Protein AF-A0A7S1QW00-F1 (afdb_monomer_lite)

Organism: Alexandrium catenella (NCBI:txid2925)

Secondary structure (DSSP, 8-state):
-----EEEEEEES-EEEEEEEEETTEEEEE-GGG-EEEEE-TT-EEEE-TTHHHHEEEE--------HHHHHHHHHHHTS--S-EEEEEEE---S--TTSTTTTS---SGGGTT-------------TTHHHHTTS-EEEE--TTT----GGG-EEEEEETTEEEEHHHHHHHHHTTGGGS---------------------------PPPP-PPP----PPPPPP-

pLDDT: mean 75.61, std 18.88, range [34.75, 98.19]

Radius of gyration: 27.07 Å; chains: 1; bounding box: 47×59×86 Å

Sequence (227 aa):
EADCAIISVSLGAEREFWLALKHDDCRVEPCLRSIVETDLGDGDVLTMEGMCQRHCLHFVPSARPLSATVAAASAARAGARRLERINVTWRWVRDHKPKCPLHSAPDSGIGKLLRRPGSALKAAAGPPAALWAGDRPVAWRRCDKCRHNAWRGARNCSRADGRWLCRHCSNASCEGQVTLAEAPGKAMPSSVLSEASRAGGAQHGAETAAGRRDPATVEPRGAAVPS

Foldseek 3Di:
DDKKKKKKFKAFAKFKKWKFFDDPVGQPDGPQLQIDIDIHYHGDMDMDIDCSVPGMDMDTFPDDPDDVVVVVVRCVVVPVIDNDMDMDMDIDDDCDDPPDPCNPVPPPPPVPPPDDDDDPPPPPDGRNLCVQQVPFDWDWAQFPPPQRQGPVSTHIFGDDPNGTHDSVRVVVVVVVVPPPPDDPDPDDDDDDDDDDDDDDDDDDDDDDDDDDDDDDDDDDDDDDDDD

Structure (mmCIF, N/CA/C/O backbone):
data_AF-A0A7S1QW00-F1
#
_entry.id   AF-A0A7S1QW00-F1
#
loop_
_atom_site.group_PDB
_atom_site.id
_atom_site.type_symbol
_atom_site.label_atom_id
_atom_site.label_alt_id
_atom_site.label_comp_id
_atom_site.label_asym_id
_atom_site.label_entity_id
_atom_site.label_seq_id
_atom_site.pdbx_PDB_ins_code
_atom_site.Cartn_x
_atom_site.Cartn_y
_atom_site.Cartn_z
_atom_site.occupancy
_atom_site.B_iso_or_equiv
_atom_site.auth_seq_id
_atom_site.auth_comp_id
_atom_site.auth_asym_id
_atom_site.auth_atom_id
_atom_site.pdbx_PDB_model_num
ATOM 1 N N . GLU A 1 1 ? 5.622 -8.215 -23.936 1.00 69.31 1 GLU A N 1
ATOM 2 C CA . GLU A 1 1 ? 6.198 -7.430 -22.826 1.00 69.31 1 GLU A CA 1
ATOM 3 C C . GLU A 1 1 ? 6.740 -8.409 -21.792 1.00 69.31 1 GLU A C 1
ATOM 5 O O . GLU A 1 1 ? 6.152 -9.477 -21.652 1.00 69.31 1 GLU A O 1
ATOM 10 N N . ALA A 1 2 ? 7.886 -8.129 -21.174 1.00 76.81 2 ALA A N 1
ATOM 11 C CA . ALA A 1 2 ? 8.491 -9.026 -20.191 1.00 76.81 2 ALA A CA 1
ATOM 12 C C . ALA A 1 2 ? 8.255 -8.488 -18.777 1.00 76.81 2 ALA A C 1
ATOM 14 O O . ALA A 1 2 ? 8.283 -7.279 -18.568 1.00 76.81 2 ALA A O 1
ATOM 15 N N . ASP A 1 3 ? 8.053 -9.383 -17.811 1.00 83.94 3 ASP A N 1
ATOM 16 C CA . ASP A 1 3 ? 7.913 -8.986 -16.412 1.00 83.94 3 ASP A CA 1
ATOM 17 C C . ASP A 1 3 ? 9.213 -8.354 -15.873 1.00 83.94 3 ASP A C 1
ATOM 19 O O . ASP A 1 3 ? 10.320 -8.725 -16.285 1.00 83.94 3 ASP A O 1
ATOM 23 N N . CYS A 1 4 ? 9.071 -7.405 -14.949 1.00 86.94 4 CYS A N 1
ATOM 24 C CA . CYS A 1 4 ? 10.163 -6.754 -14.232 1.00 86.94 4 CYS A CA 1
ATOM 25 C C . CYS A 1 4 ? 9.904 -6.909 -12.734 1.00 86.94 4 CYS A C 1
ATOM 27 O O . CYS A 1 4 ? 9.220 -6.083 -12.121 1.00 86.94 4 CYS A O 1
ATOM 29 N N . ALA A 1 5 ? 10.456 -7.985 -12.169 1.00 91.50 5 ALA A N 1
ATOM 30 C CA . ALA A 1 5 ? 10.395 -8.244 -10.741 1.00 91.50 5 ALA A CA 1
ATOM 31 C C . ALA A 1 5 ? 11.029 -7.076 -9.973 1.00 91.50 5 ALA A C 1
ATOM 33 O O . ALA A 1 5 ? 12.168 -6.675 -10.247 1.00 91.50 5 ALA A O 1
ATOM 34 N N . ILE A 1 6 ? 10.277 -6.536 -9.015 1.00 94.69 6 ILE A N 1
ATOM 35 C CA . ILE A 1 6 ? 10.792 -5.604 -8.016 1.00 94.69 6 ILE A CA 1
ATOM 36 C C . ILE A 1 6 ? 10.875 -6.335 -6.687 1.00 94.69 6 ILE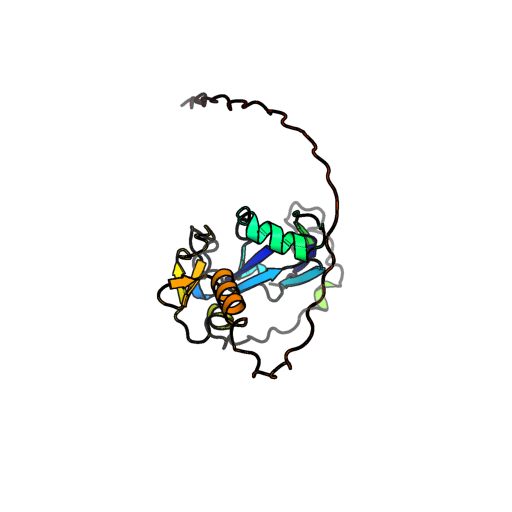 A C 1
ATOM 38 O O . ILE A 1 6 ? 9.912 -6.976 -6.271 1.00 94.69 6 ILE A O 1
ATOM 42 N N . ILE A 1 7 ? 11.996 -6.164 -5.999 1.00 96.88 7 ILE A N 1
ATOM 43 C CA . ILE A 1 7 ? 12.181 -6.605 -4.620 1.00 96.88 7 ILE A CA 1
ATOM 44 C C . ILE A 1 7 ? 12.387 -5.353 -3.774 1.00 96.88 7 ILE A C 1
ATOM 46 O O . ILE A 1 7 ? 13.182 -4.492 -4.137 1.00 96.88 7 ILE A O 1
ATOM 50 N N . SER A 1 8 ? 11.671 -5.233 -2.664 1.00 97.56 8 SER A N 1
ATOM 51 C CA . SER A 1 8 ? 11.745 -4.096 -1.751 1.00 97.56 8 SER A CA 1
ATOM 52 C C . SER A 1 8 ? 11.922 -4.593 -0.321 1.00 97.56 8 SER A C 1
ATOM 54 O O . SER A 1 8 ? 11.075 -5.325 0.176 1.00 97.56 8 SER A O 1
ATOM 56 N N . VAL A 1 9 ? 12.967 -4.139 0.364 1.00 98.19 9 VAL A N 1
ATOM 57 C CA . VAL A 1 9 ? 13.211 -4.397 1.790 1.00 98.19 9 VAL A CA 1
ATOM 58 C C . VAL A 1 9 ? 12.874 -3.141 2.590 1.00 98.19 9 VAL A C 1
ATOM 60 O O . VAL A 1 9 ? 13.321 -2.043 2.243 1.00 98.19 9 VAL A O 1
ATOM 63 N N . SER A 1 10 ? 12.086 -3.291 3.654 1.00 96.06 10 SER A N 1
ATOM 64 C CA . SER A 1 10 ? 11.774 -2.216 4.605 1.00 96.06 10 SER A CA 1
ATOM 65 C C . SER A 1 10 ? 12.631 -2.351 5.861 1.00 96.06 10 SER A C 1
ATOM 67 O O . SER A 1 10 ? 12.722 -3.431 6.424 1.00 96.06 10 SER A O 1
ATOM 69 N N . LEU A 1 11 ? 13.259 -1.261 6.300 1.00 94.19 11 LEU A N 1
ATOM 70 C CA . LEU A 1 11 ? 14.075 -1.198 7.515 1.00 94.19 11 LEU A CA 1
ATOM 71 C C . LEU A 1 11 ? 13.631 -0.008 8.376 1.00 94.19 11 LEU A C 1
ATOM 73 O O . LEU A 1 11 ? 13.299 1.058 7.848 1.00 94.19 11 LEU A O 1
ATOM 77 N N . GLY A 1 12 ? 13.674 -0.161 9.695 1.00 89.62 12 GLY A N 1
ATOM 78 C CA . GLY A 1 12 ? 13.289 0.856 10.670 1.00 89.62 12 GLY A CA 1
ATOM 79 C C . GLY A 1 12 ? 11.790 0.874 10.966 1.00 89.62 12 GLY A C 1
ATOM 80 O O . GLY A 1 12 ? 11.171 -0.162 11.191 1.00 89.62 12 GLY A O 1
ATOM 81 N N . ALA A 1 13 ? 11.202 2.067 11.034 1.00 86.06 13 ALA A N 1
ATOM 82 C CA . ALA A 1 13 ? 9.823 2.211 11.486 1.00 86.06 13 ALA A CA 1
ATOM 83 C C . ALA A 1 13 ? 8.798 1.574 10.531 1.00 86.06 13 ALA A C 1
ATOM 85 O O . ALA A 1 13 ? 8.831 1.802 9.317 1.00 86.06 13 ALA A O 1
ATOM 86 N N . GLU A 1 14 ? 7.819 0.877 11.115 1.00 89.00 14 GLU A N 1
ATOM 87 C CA . GLU A 1 14 ? 6.682 0.305 10.393 1.00 89.00 14 GLU A CA 1
ATOM 88 C C . GLU A 1 14 ? 5.915 1.386 9.621 1.00 89.00 14 GLU A C 1
ATOM 90 O O . GLU A 1 14 ? 5.731 2.527 10.081 1.00 89.00 14 GLU A O 1
ATOM 95 N N . ARG A 1 15 ? 5.465 1.035 8.417 1.00 90.06 15 ARG A N 1
ATOM 96 C CA . ARG A 1 15 ? 4.590 1.887 7.615 1.00 90.06 15 ARG A CA 1
ATOM 97 C C . ARG A 1 15 ? 3.556 1.067 6.877 1.00 90.06 15 ARG A C 1
ATOM 99 O O . ARG A 1 15 ? 3.833 -0.005 6.349 1.00 90.06 15 ARG A O 1
ATOM 106 N N . GLU A 1 16 ? 2.401 1.692 6.741 1.00 92.19 16 GLU A N 1
ATOM 107 C CA . GLU A 1 16 ? 1.340 1.220 5.879 1.00 92.19 16 GLU A CA 1
ATOM 108 C C . GLU A 1 16 ? 1.758 1.338 4.398 1.00 92.19 16 GLU A C 1
ATOM 110 O O . GLU A 1 16 ? 2.316 2.350 3.958 1.00 92.19 16 GLU A O 1
ATOM 115 N N . PHE A 1 17 ? 1.490 0.289 3.630 1.00 95.00 17 PHE A N 1
ATOM 116 C CA . PHE A 1 17 ? 1.717 0.186 2.197 1.00 95.00 17 PHE A CA 1
ATOM 117 C C . PHE A 1 17 ? 0.425 -0.250 1.515 1.00 95.00 17 PHE A C 1
ATOM 119 O O . PHE A 1 17 ? -0.221 -1.219 1.917 1.00 95.00 17 PHE A O 1
ATOM 126 N N . TRP A 1 18 ? 0.033 0.491 0.486 1.00 95.50 18 TRP A N 1
ATOM 127 C CA . TRP A 1 18 ? -1.185 0.246 -0.269 1.00 95.50 18 TRP A CA 1
ATOM 128 C C . TRP A 1 18 ? -0.853 -0.186 -1.684 1.00 95.50 18 TRP A C 1
ATOM 130 O O . TRP A 1 18 ? -0.006 0.430 -2.329 1.00 95.50 18 TRP A O 1
ATOM 140 N N . LEU A 1 19 ? -1.574 -1.187 -2.181 1.00 95.88 19 LEU A N 1
ATOM 141 C CA . LEU A 1 19 ? -1.528 -1.624 -3.572 1.00 95.88 19 LEU A CA 1
ATOM 142 C C . LEU A 1 19 ? -2.943 -1.619 -4.145 1.00 95.88 19 LEU A C 1
ATOM 144 O O . LEU A 1 19 ? -3.863 -2.121 -3.511 1.00 95.88 19 LEU A O 1
ATOM 148 N N . ALA A 1 20 ? -3.128 -1.063 -5.334 1.00 95.00 20 ALA A N 1
ATOM 149 C CA . ALA A 1 20 ? -4.415 -1.022 -6.018 1.00 95.00 20 ALA A CA 1
ATOM 150 C C . ALA A 1 20 ? -4.231 -1.311 -7.502 1.00 95.00 20 ALA A C 1
ATOM 152 O O . ALA A 1 20 ? -3.208 -0.943 -8.073 1.00 95.00 20 ALA A O 1
ATOM 153 N N . LEU A 1 21 ? -5.230 -1.892 -8.154 1.00 94.19 21 LEU A N 1
ATOM 154 C CA . LEU A 1 21 ? -5.281 -1.938 -9.610 1.00 94.19 21 LEU A CA 1
ATOM 155 C C . LEU A 1 21 ? -5.508 -0.529 -10.169 1.00 94.19 21 LEU A C 1
ATOM 157 O O . LEU A 1 21 ? -6.239 0.280 -9.589 1.00 94.19 21 LEU A O 1
ATOM 161 N N . LYS A 1 22 ? -4.894 -0.242 -11.315 1.00 93.31 22 LYS A N 1
ATOM 162 C CA . LYS A 1 22 ? -5.248 0.910 -12.148 1.00 93.31 22 LYS A CA 1
ATOM 163 C C . LYS A 1 22 ? -6.618 0.671 -12.769 1.00 93.31 22 LYS A C 1
ATOM 165 O O . LYS A 1 22 ? -6.974 -0.465 -13.070 1.00 93.31 22 LYS A O 1
ATOM 170 N N . HIS A 1 23 ? -7.363 1.745 -12.990 1.00 89.44 23 HIS A N 1
ATOM 171 C CA . HIS A 1 23 ? -8.474 1.694 -13.932 1.00 89.44 23 HIS A CA 1
ATOM 172 C C . HIS A 1 23 ? -7.934 1.577 -15.363 1.00 89.44 23 HIS A C 1
ATOM 174 O O . HIS A 1 23 ? -6.940 2.225 -15.693 1.00 89.44 23 HIS A O 1
ATOM 180 N N . ASP A 1 24 ? -8.601 0.790 -16.210 1.00 81.25 24 ASP A N 1
ATOM 181 C CA . ASP A 1 24 ? -8.199 0.605 -17.613 1.00 81.25 24 ASP A CA 1
ATOM 182 C C . ASP A 1 24 ? -8.142 1.942 -18.373 1.00 81.25 24 ASP A C 1
ATOM 184 O O . ASP A 1 24 ? -7.231 2.177 -19.168 1.00 81.25 24 ASP A O 1
ATOM 188 N N . ASP A 1 25 ? -9.046 2.863 -18.029 1.00 79.94 25 ASP A N 1
ATOM 189 C CA . ASP A 1 25 ? -9.185 4.167 -18.682 1.00 79.94 25 ASP A CA 1
ATOM 190 C C . ASP A 1 25 ? -8.288 5.265 -18.078 1.00 79.94 25 ASP A C 1
ATOM 192 O O . ASP A 1 25 ? -8.074 6.312 -18.689 1.00 79.94 25 ASP A O 1
ATOM 196 N N . CYS A 1 26 ? -7.729 5.047 -16.880 1.00 73.38 26 CYS A N 1
ATOM 197 C CA . CYS A 1 26 ? -7.040 6.082 -16.106 1.00 73.38 26 CYS A CA 1
ATOM 198 C C . CYS A 1 26 ? -5.740 5.557 -15.490 1.00 73.38 26 CYS A C 1
ATOM 200 O O . CYS A 1 26 ? -5.740 4.816 -14.510 1.00 73.38 26 CYS A O 1
ATOM 202 N N . ARG A 1 27 ? -4.595 6.040 -15.992 1.00 77.31 27 ARG A N 1
ATOM 203 C CA . ARG A 1 27 ? -3.264 5.593 -15.531 1.00 77.31 27 ARG A CA 1
ATOM 204 C C . ARG A 1 27 ? -2.932 5.946 -14.077 1.00 77.31 27 ARG A C 1
ATOM 206 O O . ARG A 1 27 ? -1.987 5.372 -13.538 1.00 77.31 27 ARG A O 1
ATOM 213 N N . VAL A 1 28 ? -3.643 6.904 -13.481 1.00 86.69 28 VAL A N 1
ATOM 214 C CA . VAL A 1 28 ? -3.256 7.542 -12.210 1.00 86.69 28 VAL A CA 1
ATOM 215 C C . VAL A 1 28 ? -4.274 7.314 -11.090 1.00 86.69 28 VAL A C 1
ATOM 217 O O . VAL A 1 28 ? -3.913 7.439 -9.923 1.00 86.69 28 VAL A O 1
ATOM 220 N N . GLU A 1 29 ? -5.520 6.946 -11.403 1.00 90.69 29 GLU A N 1
ATOM 221 C CA . GLU A 1 29 ? -6.550 6.781 -10.372 1.00 90.69 29 GLU A CA 1
ATOM 222 C C . GLU A 1 29 ? -6.657 5.303 -9.950 1.00 90.69 29 GLU A C 1
ATOM 224 O O . GLU A 1 29 ? -6.825 4.427 -10.808 1.00 90.69 29 GLU A O 1
ATOM 229 N N . PRO A 1 30 ? -6.550 4.997 -8.644 1.00 93.19 30 PRO A N 1
ATOM 230 C CA . PRO A 1 30 ? -6.675 3.632 -8.158 1.00 93.19 30 PRO A CA 1
ATOM 231 C C . PRO A 1 30 ? -8.129 3.163 -8.193 1.00 93.19 30 PRO A C 1
ATOM 233 O O . PRO A 1 30 ? -9.040 3.880 -7.777 1.00 93.19 30 PRO A O 1
ATOM 236 N N . CYS A 1 31 ? -8.346 1.909 -8.585 1.00 92.56 31 CYS A N 1
ATOM 237 C CA . CYS A 1 31 ? -9.616 1.239 -8.354 1.00 92.56 31 CYS A CA 1
ATOM 238 C C . CYS A 1 31 ? -9.786 1.006 -6.851 1.00 92.56 31 CYS A C 1
ATOM 240 O O . CYS A 1 31 ? -9.206 0.082 -6.278 1.00 92.56 31 CYS A O 1
ATOM 242 N N . LEU A 1 32 ? -10.596 1.843 -6.199 1.00 91.38 32 LEU A N 1
ATOM 243 C CA . LEU A 1 32 ? -10.747 1.857 -4.737 1.00 91.38 32 LEU A CA 1
ATOM 244 C C . LEU A 1 32 ? -11.191 0.501 -4.163 1.00 91.38 32 LEU A C 1
ATOM 246 O O . LEU A 1 32 ? -10.793 0.120 -3.064 1.00 91.38 32 LEU A O 1
ATOM 250 N N . ARG A 1 33 ? -11.967 -0.266 -4.940 1.00 90.06 33 ARG A N 1
ATOM 251 C CA . ARG A 1 33 ? -12.431 -1.616 -4.578 1.00 90.06 33 ARG A CA 1
ATOM 252 C C . ARG A 1 33 ? -11.322 -2.668 -4.575 1.00 90.06 33 ARG A C 1
ATOM 254 O O . ARG A 1 33 ? -11.530 -3.740 -4.021 1.00 90.06 33 ARG A O 1
ATOM 261 N N . SER A 1 34 ? -10.186 -2.374 -5.202 1.00 92.44 34 SER A N 1
ATOM 262 C CA . SER A 1 34 ? -9.027 -3.265 -5.319 1.00 92.44 34 SER A CA 1
ATOM 263 C C . SER A 1 34 ? -7.893 -2.922 -4.351 1.00 92.44 34 SER A C 1
ATOM 265 O O . SER A 1 34 ? -6.852 -3.569 -4.396 1.00 92.44 34 SER A O 1
ATOM 267 N N . ILE A 1 35 ? -8.069 -1.906 -3.496 1.00 93.94 35 ILE A N 1
ATOM 268 C CA . ILE A 1 35 ? -7.032 -1.493 -2.548 1.00 93.94 35 ILE A CA 1
ATOM 269 C C . ILE A 1 35 ? -6.791 -2.605 -1.526 1.00 93.94 35 ILE A C 1
ATOM 271 O O . ILE A 1 35 ? -7.674 -2.948 -0.738 1.00 93.94 35 ILE A O 1
ATOM 275 N N . VAL A 1 36 ? -5.563 -3.110 -1.530 1.00 93.81 36 VAL A N 1
ATOM 276 C CA . VAL A 1 36 ? -4.964 -3.959 -0.505 1.00 93.81 36 VAL A CA 1
ATOM 277 C C . VAL A 1 36 ? -4.145 -3.061 0.414 1.00 93.81 36 VAL A C 1
ATOM 279 O O . VAL A 1 36 ? -3.318 -2.280 -0.057 1.00 93.81 36 VAL A O 1
ATOM 282 N N . GLU A 1 37 ? -4.369 -3.176 1.720 1.00 92.88 37 GLU A N 1
ATOM 283 C CA . GLU A 1 37 ? -3.609 -2.471 2.753 1.00 92.88 37 GLU A CA 1
ATOM 284 C C . GLU A 1 37 ? -2.752 -3.496 3.505 1.00 92.88 37 GLU A C 1
ATOM 286 O O . GLU A 1 37 ? -3.289 -4.482 4.011 1.00 92.88 37 GLU A O 1
ATOM 291 N N . THR A 1 38 ? -1.442 -3.269 3.592 1.00 93.25 38 THR A N 1
ATOM 292 C CA . THR A 1 38 ? -0.520 -4.094 4.386 1.00 93.25 38 THR A CA 1
ATOM 293 C C . THR A 1 38 ? 0.409 -3.211 5.202 1.00 93.25 38 THR A C 1
ATOM 295 O O . THR A 1 38 ? 0.718 -2.093 4.796 1.00 93.25 38 THR A O 1
ATOM 298 N N . ASP A 1 39 ? 0.873 -3.715 6.337 1.00 93.31 39 ASP A N 1
ATOM 299 C CA . ASP A 1 39 ? 1.910 -3.059 7.130 1.00 93.31 39 ASP A CA 1
ATOM 300 C C . ASP A 1 39 ? 3.252 -3.704 6.802 1.00 93.31 39 ASP A C 1
ATOM 302 O O . ASP A 1 39 ? 3.320 -4.917 6.618 1.00 93.31 39 ASP A O 1
ATOM 306 N N . LEU A 1 40 ? 4.287 -2.881 6.642 1.00 94.81 40 LEU A N 1
ATOM 307 C CA . LEU A 1 40 ? 5.655 -3.326 6.397 1.00 94.81 40 LEU A CA 1
ATOM 308 C C . LEU A 1 40 ? 6.528 -2.859 7.558 1.00 94.81 40 LEU A C 1
ATOM 310 O O . LEU A 1 40 ? 6.748 -1.652 7.717 1.00 94.81 40 LEU A O 1
ATOM 314 N N . GLY A 1 41 ? 6.986 -3.815 8.356 1.00 91.75 41 GLY A N 1
ATOM 315 C CA . GLY A 1 41 ? 7.877 -3.647 9.493 1.00 91.75 41 GLY A CA 1
ATOM 316 C C . GLY A 1 41 ? 9.363 -3.686 9.126 1.00 91.75 41 GLY A C 1
ATOM 317 O O . GLY A 1 41 ? 9.758 -3.702 7.958 1.00 91.75 41 GLY A O 1
ATOM 318 N N . ASP A 1 42 ? 10.196 -3.669 10.166 1.00 91.62 42 ASP A N 1
ATOM 319 C CA . ASP A 1 42 ? 11.651 -3.775 10.059 1.00 91.62 42 ASP A CA 1
ATOM 320 C C . ASP A 1 42 ? 12.069 -5.185 9.622 1.00 91.62 42 ASP A C 1
ATOM 322 O O . ASP A 1 42 ? 11.793 -6.163 10.314 1.00 91.62 42 ASP A O 1
ATOM 326 N N . GLY A 1 43 ? 12.759 -5.279 8.488 1.00 95.19 43 GLY A N 1
ATOM 327 C CA . GLY A 1 43 ? 13.210 -6.533 7.888 1.00 95.19 43 GLY A CA 1
ATOM 328 C C . GLY A 1 43 ? 12.243 -7.138 6.868 1.00 95.19 43 GLY A C 1
ATOM 329 O O . GLY A 1 43 ? 12.622 -8.096 6.193 1.00 95.19 43 GLY A O 1
ATOM 330 N N . ASP A 1 44 ? 11.040 -6.583 6.697 1.00 97.12 44 ASP A N 1
ATOM 331 C CA . ASP A 1 44 ? 10.054 -7.139 5.768 1.00 97.12 44 ASP A CA 1
ATOM 332 C C . ASP A 1 44 ? 10.503 -7.017 4.307 1.00 97.12 44 ASP A C 1
ATOM 334 O O . ASP A 1 44 ? 10.953 -5.958 3.847 1.00 97.12 44 ASP A O 1
ATOM 338 N N . VAL A 1 45 ? 10.309 -8.107 3.560 1.00 97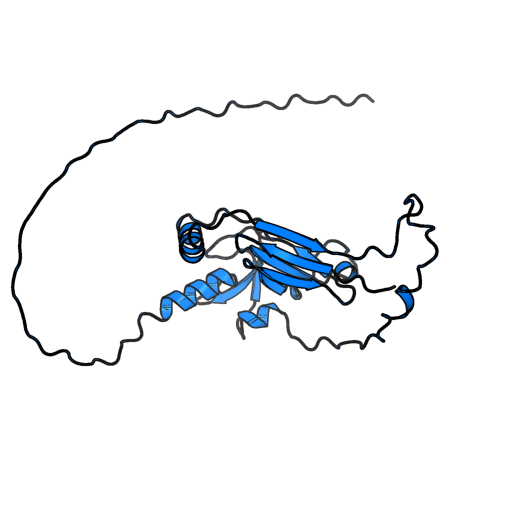.56 45 VAL A N 1
ATOM 339 C CA . VAL A 1 45 ? 10.585 -8.206 2.124 1.00 97.56 45 VAL A CA 1
ATOM 340 C C . VAL A 1 45 ? 9.268 -8.242 1.356 1.00 97.56 45 VAL A C 1
ATOM 342 O O . VAL A 1 45 ? 8.447 -9.135 1.546 1.00 97.56 45 VAL A O 1
ATOM 345 N N . LEU A 1 46 ? 9.088 -7.291 0.445 1.00 97.19 46 LEU A N 1
ATOM 346 C CA . LEU A 1 46 ? 7.964 -7.223 -0.482 1.00 97.19 46 LEU A CA 1
ATOM 347 C C . LEU A 1 46 ? 8.460 -7.490 -1.905 1.00 97.19 46 LEU A C 1
ATOM 349 O O . LEU A 1 46 ? 9.355 -6.793 -2.389 1.00 97.19 46 LEU A O 1
ATOM 353 N N . THR A 1 47 ? 7.842 -8.441 -2.602 1.00 96.31 47 THR A N 1
ATOM 354 C CA . THR A 1 47 ? 8.049 -8.645 -4.040 1.00 96.31 47 THR A CA 1
ATOM 355 C C . THR A 1 47 ? 6.849 -8.129 -4.833 1.00 96.31 47 THR A C 1
ATOM 357 O O . THR A 1 47 ? 5.696 -8.270 -4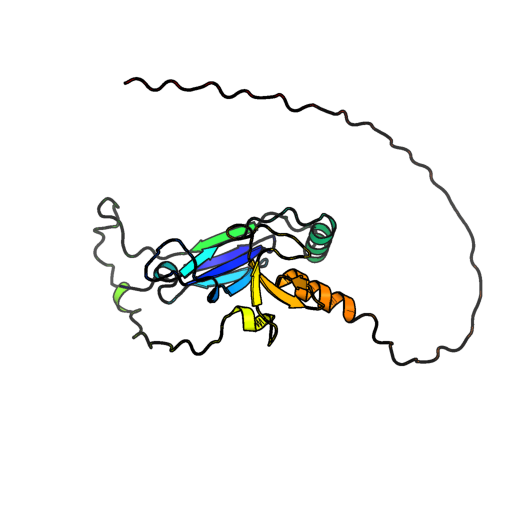.429 1.00 96.31 47 THR A O 1
ATOM 360 N N . MET A 1 48 ? 7.115 -7.483 -5.967 1.00 95.62 48 MET A N 1
ATOM 361 C CA . MET A 1 48 ? 6.092 -7.067 -6.928 1.00 95.62 48 MET A CA 1
ATOM 362 C C . MET A 1 48 ? 6.427 -7.687 -8.284 1.00 95.62 48 MET A C 1
ATOM 364 O O . MET A 1 48 ? 7.300 -7.201 -9.006 1.00 95.62 48 MET A O 1
ATOM 368 N N . GLU A 1 49 ? 5.729 -8.773 -8.599 1.00 92.06 49 GLU A N 1
ATOM 369 C CA . GLU A 1 49 ? 5.904 -9.599 -9.800 1.00 92.06 49 GLU A CA 1
ATOM 370 C C . GLU A 1 49 ? 4.667 -9.503 -10.711 1.00 92.06 49 GLU A C 1
ATOM 372 O O . GLU A 1 49 ? 3.675 -8.853 -10.371 1.00 92.06 49 GLU A O 1
ATOM 377 N N . GLY A 1 50 ? 4.701 -10.136 -11.883 1.00 88.50 50 GLY A N 1
ATOM 378 C CA . GLY A 1 50 ? 3.521 -10.316 -12.730 1.00 88.50 50 GLY A CA 1
ATOM 379 C C . GLY A 1 50 ? 2.985 -9.018 -13.337 1.00 88.50 50 GLY A C 1
ATOM 380 O O . GLY A 1 50 ? 1.779 -8.792 -13.348 1.00 88.50 50 GLY A O 1
ATOM 381 N N . MET A 1 51 ? 3.868 -8.147 -13.837 1.00 89.25 51 MET A N 1
ATOM 382 C CA . MET A 1 51 ? 3.520 -6.845 -14.427 1.00 89.25 51 MET A CA 1
ATOM 383 C C . MET A 1 51 ? 2.854 -5.868 -13.439 1.00 89.25 51 MET A C 1
ATOM 385 O O . MET A 1 51 ? 2.189 -4.914 -13.855 1.00 89.25 51 MET A O 1
ATOM 389 N N . CYS A 1 52 ? 3.073 -6.048 -12.132 1.00 92.19 52 CYS A N 1
ATOM 390 C CA . CYS A 1 52 ? 2.532 -5.182 -11.081 1.00 92.19 52 CYS A CA 1
ATOM 391 C C . CYS A 1 52 ? 2.809 -3.686 -11.340 1.00 92.19 52 CYS A C 1
ATOM 393 O O . CYS A 1 52 ? 1.912 -2.861 -11.214 1.00 92.19 52 CYS A O 1
ATOM 395 N N . GLN A 1 53 ? 3.996 -3.313 -11.834 1.00 89.75 53 GLN A N 1
ATOM 396 C CA . GLN A 1 53 ? 4.301 -1.915 -12.195 1.00 89.75 53 GLN A CA 1
ATOM 397 C C . GLN A 1 53 ? 3.352 -1.334 -13.258 1.00 89.75 53 GLN A C 1
ATOM 399 O O . GLN A 1 53 ? 3.007 -0.144 -13.236 1.00 89.75 53 GLN A O 1
ATOM 404 N N . ARG A 1 54 ? 2.942 -2.169 -14.219 1.00 88.81 54 ARG A N 1
ATOM 405 C CA . ARG A 1 54 ? 2.075 -1.767 -15.324 1.00 88.81 54 ARG A CA 1
ATOM 406 C C . ARG A 1 54 ? 0.632 -1.657 -14.861 1.00 88.81 54 ARG A C 1
ATOM 408 O O . ARG A 1 54 ? 0.016 -0.634 -15.148 1.00 88.81 54 ARG A O 1
ATOM 415 N N . HIS A 1 55 ? 0.128 -2.648 -14.132 1.00 92.25 55 HIS A N 1
ATOM 416 C CA . HIS A 1 55 ? -1.299 -2.761 -13.809 1.00 92.25 55 HIS A CA 1
ATOM 417 C C . HIS A 1 55 ? -1.688 -2.224 -12.436 1.00 92.25 55 HIS A C 1
ATOM 419 O O . HIS A 1 55 ? -2.866 -1.966 -12.210 1.00 92.25 55 HIS A O 1
ATOM 425 N N . CYS A 1 56 ? -0.729 -2.003 -11.541 1.00 95.06 56 CYS A N 1
ATOM 426 C CA . CYS A 1 56 ? -0.997 -1.567 -10.181 1.00 95.06 56 CYS A CA 1
ATOM 427 C C . CYS A 1 56 ? -0.407 -0.184 -9.893 1.00 95.06 56 CYS A C 1
ATOM 429 O O . CYS A 1 56 ? 0.578 0.257 -10.494 1.00 95.06 56 CYS A O 1
ATOM 431 N N . LEU A 1 57 ? -1.026 0.501 -8.941 1.00 95.19 57 LEU A N 1
ATOM 432 C CA . LEU A 1 57 ? -0.510 1.674 -8.257 1.00 95.19 57 LEU A CA 1
ATOM 433 C C . LEU A 1 57 ? -0.158 1.266 -6.833 1.00 95.19 57 LEU A C 1
ATOM 435 O O . LEU A 1 57 ? -0.926 0.554 -6.186 1.00 95.19 57 LEU A O 1
ATOM 439 N N . HIS A 1 58 ? 0.986 1.734 -6.351 1.00 95.12 58 HIS A N 1
ATOM 440 C CA . HIS A 1 58 ? 1.372 1.584 -4.959 1.00 95.12 58 HIS A CA 1
ATOM 441 C C . HIS A 1 58 ? 1.477 2.951 -4.294 1.00 95.12 58 HIS A C 1
ATOM 443 O O . HIS A 1 58 ? 1.922 3.921 -4.911 1.00 95.12 58 HIS A O 1
ATOM 449 N N . PHE A 1 59 ? 1.075 3.025 -3.030 1.00 93.44 59 PHE A N 1
ATOM 450 C CA . PHE A 1 59 ? 1.088 4.257 -2.254 1.00 93.44 59 PHE A CA 1
ATOM 451 C C . PHE A 1 59 ? 1.569 3.976 -0.839 1.00 93.44 59 PHE A C 1
ATOM 453 O O . PHE A 1 59 ? 1.248 2.949 -0.247 1.00 93.44 59 PHE A O 1
ATOM 460 N N . VAL A 1 60 ? 2.300 4.928 -0.276 1.00 92.12 60 VAL A N 1
ATOM 461 C CA . VAL A 1 60 ? 2.608 4.961 1.152 1.00 92.12 60 VAL A CA 1
ATOM 462 C C . VAL A 1 60 ? 1.826 6.143 1.710 1.00 92.12 60 VAL A C 1
ATOM 464 O O . VAL A 1 60 ? 2.203 7.284 1.424 1.00 92.12 60 VAL A O 1
ATOM 467 N N . PRO A 1 61 ? 0.707 5.918 2.427 1.00 88.75 61 PRO A N 1
ATOM 468 C CA . PRO A 1 61 ? -0.035 7.003 3.047 1.00 88.75 61 PRO A CA 1
ATOM 469 C C . PRO A 1 61 ? 0.907 7.872 3.877 1.00 88.75 61 PRO A C 1
ATOM 471 O O . PRO A 1 61 ? 1.754 7.352 4.609 1.00 88.75 61 PRO A O 1
ATOM 474 N N . SER A 1 62 ? 0.778 9.196 3.758 1.00 82.31 62 SER A N 1
ATOM 475 C CA . SER A 1 62 ? 1.582 10.112 4.561 1.00 82.31 62 SER A CA 1
ATOM 476 C C . SER A 1 62 ? 1.400 9.757 6.030 1.00 82.31 62 SER A C 1
ATOM 478 O O . SER A 1 62 ? 0.279 9.772 6.547 1.00 82.31 62 SER A O 1
ATOM 480 N N . ALA A 1 63 ? 2.504 9.421 6.695 1.00 66.88 63 ALA A N 1
ATOM 481 C CA . ALA A 1 63 ? 2.486 9.208 8.126 1.00 66.88 63 ALA A CA 1
ATOM 482 C C . ALA A 1 63 ? 1.995 10.509 8.764 1.00 66.88 63 ALA A C 1
ATOM 484 O O . ALA A 1 63 ? 2.657 11.545 8.686 1.00 66.88 63 ALA A O 1
ATOM 485 N N . ARG A 1 64 ? 0.815 10.476 9.386 1.00 60.72 64 ARG A N 1
ATOM 486 C CA . ARG A 1 64 ? 0.532 11.474 10.412 1.00 60.72 64 ARG A CA 1
ATOM 487 C C . ARG A 1 64 ? 1.562 11.243 11.518 1.00 60.72 64 ARG A C 1
ATOM 489 O O . ARG A 1 64 ? 1.876 10.075 11.770 1.00 60.72 64 ARG A O 1
ATOM 496 N N . PRO A 1 65 ? 2.063 12.287 12.202 1.00 53.38 65 PRO A N 1
ATOM 497 C CA . PRO A 1 65 ? 2.620 12.063 13.523 1.00 53.38 65 PRO A CA 1
ATOM 498 C C . PRO A 1 65 ? 1.544 11.293 14.281 1.00 53.38 65 PRO A C 1
ATOM 500 O O . PRO A 1 65 ? 0.425 11.785 14.463 1.00 53.38 65 PRO A O 1
ATOM 503 N N . LEU A 1 66 ? 1.839 10.026 14.575 1.00 53.94 66 LEU A N 1
ATOM 504 C CA . LEU A 1 66 ? 1.016 9.218 15.453 1.00 53.94 66 LEU A CA 1
ATOM 505 C C . LEU A 1 66 ? 0.719 10.108 16.661 1.00 53.94 66 LEU A C 1
ATOM 507 O O . LEU A 1 66 ? 1.609 10.843 17.106 1.00 53.94 66 LEU A O 1
ATOM 511 N N . SER A 1 67 ? -0.518 10.100 17.172 1.00 54.41 67 SER A N 1
ATOM 512 C CA . SER A 1 67 ? -0.740 10.752 18.464 1.00 54.41 67 SER A CA 1
ATOM 513 C C . SER A 1 67 ? 0.346 10.245 19.412 1.00 54.41 67 SER A C 1
ATOM 515 O O . SER A 1 67 ? 0.732 9.075 19.314 1.00 54.41 67 SER A O 1
ATOM 517 N N . ALA A 1 68 ? 0.895 11.118 20.260 1.00 55.72 68 ALA A N 1
ATOM 518 C CA . ALA A 1 68 ? 2.068 10.793 21.076 1.00 55.72 68 ALA A CA 1
ATOM 519 C C . ALA A 1 68 ? 1.936 9.424 21.775 1.00 55.72 68 ALA A C 1
ATOM 521 O O . ALA A 1 68 ? 2.905 8.687 21.894 1.00 55.72 68 ALA A O 1
ATOM 522 N N . THR A 1 69 ? 0.705 9.033 22.114 1.00 56.53 69 THR A N 1
ATOM 523 C CA . THR A 1 69 ? 0.312 7.722 22.638 1.00 56.53 69 THR A CA 1
ATOM 524 C C . THR A 1 69 ? 0.625 6.532 21.716 1.00 56.53 69 THR A C 1
ATOM 526 O O . THR A 1 69 ? 1.193 5.544 22.170 1.00 56.53 69 THR A O 1
ATOM 529 N N . VAL A 1 70 ? 0.281 6.589 20.424 1.00 58.53 70 VAL A N 1
ATOM 530 C CA . VAL A 1 70 ? 0.540 5.483 19.479 1.00 58.53 70 VAL A CA 1
ATOM 531 C C . VAL A 1 70 ? 2.003 5.489 19.030 1.00 58.53 70 VAL A C 1
ATOM 533 O O . VAL A 1 70 ? 2.587 4.425 18.836 1.00 58.53 70 VAL A O 1
ATOM 536 N N . ALA A 1 71 ? 2.625 6.673 18.947 1.00 61.94 71 ALA A N 1
ATOM 537 C CA . ALA A 1 71 ? 4.067 6.799 18.740 1.00 61.94 71 ALA A CA 1
ATOM 538 C C . ALA A 1 71 ? 4.841 6.140 19.890 1.00 61.94 71 ALA A C 1
ATOM 540 O O . ALA A 1 71 ? 5.761 5.372 19.639 1.00 61.94 71 ALA A O 1
ATOM 541 N N . ALA A 1 72 ? 4.426 6.383 21.137 1.00 62.78 72 ALA A N 1
ATOM 542 C CA . ALA A 1 72 ? 5.026 5.787 22.325 1.00 62.78 72 ALA A CA 1
ATOM 543 C C . ALA A 1 72 ? 4.824 4.267 22.374 1.00 62.78 72 ALA A C 1
ATOM 545 O O . ALA A 1 72 ? 5.767 3.551 22.682 1.00 62.78 72 ALA A O 1
ATOM 546 N N . ALA A 1 73 ? 3.641 3.755 22.015 1.00 64.56 73 ALA A N 1
ATOM 547 C CA . ALA A 1 73 ? 3.400 2.312 21.950 1.00 64.56 73 ALA A CA 1
ATOM 548 C C . ALA A 1 73 ? 4.258 1.623 20.870 1.00 64.56 73 ALA A C 1
ATOM 550 O O . ALA A 1 73 ? 4.821 0.554 21.111 1.00 64.56 73 ALA A O 1
ATOM 551 N N . SER A 1 74 ? 4.402 2.250 19.697 1.00 57.94 74 SER A N 1
ATOM 552 C CA . SER A 1 74 ? 5.295 1.773 18.635 1.00 57.94 74 SER A CA 1
ATOM 553 C C . SER A 1 74 ? 6.765 1.849 19.063 1.00 57.94 74 SER A C 1
ATOM 555 O O . SER A 1 74 ? 7.478 0.859 18.935 1.00 57.94 74 SER A O 1
ATOM 557 N N . ALA A 1 75 ? 7.203 2.962 19.659 1.00 62.88 75 ALA A N 1
ATOM 558 C CA . ALA A 1 75 ? 8.565 3.136 20.164 1.00 62.88 75 ALA A CA 1
ATOM 559 C C . ALA A 1 75 ? 8.907 2.159 21.302 1.00 62.88 75 ALA A C 1
ATOM 561 O O . ALA A 1 75 ? 10.018 1.633 21.346 1.00 62.88 75 ALA A O 1
ATOM 562 N N . ALA A 1 76 ? 7.948 1.870 22.189 1.00 66.12 76 ALA A N 1
ATOM 563 C CA . ALA A 1 76 ? 8.095 0.894 23.264 1.00 66.12 76 ALA A CA 1
ATOM 564 C C . ALA A 1 76 ? 8.260 -0.532 22.717 1.00 66.12 76 ALA A C 1
ATOM 566 O O . ALA A 1 76 ? 9.130 -1.259 23.187 1.00 66.12 76 ALA A O 1
ATOM 567 N N . ARG A 1 77 ? 7.491 -0.918 21.685 1.00 62.06 77 ARG A N 1
ATOM 568 C CA . ARG A 1 77 ? 7.667 -2.214 20.999 1.00 62.06 77 ARG A CA 1
ATOM 569 C C . ARG A 1 77 ? 8.969 -2.286 20.207 1.00 62.06 77 ARG A C 1
ATOM 571 O O . ARG A 1 77 ? 9.584 -3.343 20.141 1.00 62.06 77 ARG A O 1
ATOM 578 N N . ALA A 1 78 ? 9.379 -1.175 19.603 1.00 60.75 78 ALA A N 1
ATOM 579 C CA . ALA A 1 78 ? 10.544 -1.136 18.734 1.00 60.75 78 ALA A CA 1
ATOM 580 C C . ALA A 1 78 ? 11.872 -1.045 19.507 1.00 60.75 78 ALA A C 1
ATOM 582 O O . ALA A 1 78 ? 12.919 -1.198 18.890 1.00 60.75 78 ALA A O 1
ATOM 583 N N . GLY A 1 79 ? 11.857 -0.822 20.829 1.00 57.66 79 GLY A N 1
ATOM 584 C CA . GLY A 1 79 ? 13.058 -0.771 21.667 1.00 57.66 79 GLY A CA 1
ATOM 585 C C . GLY A 1 79 ? 14.029 0.316 21.207 1.00 57.66 79 GLY A C 1
ATOM 586 O O . GLY A 1 79 ? 15.014 0.014 20.548 1.00 57.66 79 GLY A O 1
ATOM 587 N N . ALA A 1 80 ? 13.725 1.588 21.482 1.00 60.25 80 ALA A N 1
ATOM 588 C CA . ALA A 1 80 ? 14.536 2.753 21.083 1.00 60.25 80 ALA A CA 1
ATOM 589 C C . ALA A 1 80 ? 14.945 2.810 19.587 1.00 60.25 80 ALA A C 1
ATOM 591 O O . ALA A 1 80 ? 15.822 3.591 19.214 1.00 60.25 80 ALA A O 1
ATOM 592 N N . ARG A 1 81 ? 14.333 1.997 18.712 1.00 58.31 81 ARG A N 1
ATOM 593 C CA . ARG A 1 81 ? 14.622 2.011 17.277 1.00 58.31 81 ARG A CA 1
ATOM 594 C C . ARG A 1 81 ? 14.173 3.328 16.653 1.00 58.31 81 ARG A C 1
ATOM 596 O O . ARG A 1 81 ? 13.201 3.961 17.063 1.00 58.31 81 ARG A O 1
ATOM 603 N N . ARG A 1 82 ? 14.929 3.697 15.623 1.00 63.53 82 ARG A N 1
ATOM 604 C CA . ARG A 1 82 ? 14.753 4.873 14.772 1.00 63.53 82 ARG A CA 1
ATOM 605 C C . ARG A 1 82 ? 13.320 4.971 14.233 1.00 63.53 82 ARG A C 1
ATOM 607 O O . ARG A 1 82 ? 12.773 3.994 13.728 1.00 63.53 82 ARG A O 1
ATOM 614 N N . LEU A 1 83 ? 12.728 6.164 14.340 1.00 74.25 83 LEU A N 1
ATOM 615 C CA . LEU A 1 83 ? 11.409 6.491 13.770 1.00 74.25 83 LEU A CA 1
ATOM 616 C C . LEU A 1 83 ? 11.472 6.658 12.240 1.00 74.25 83 LEU A C 1
ATOM 618 O O . LEU A 1 83 ? 10.439 6.728 11.556 1.00 74.25 83 LEU A O 1
ATOM 622 N N . GLU A 1 84 ? 12.691 6.737 11.708 1.00 86.12 84 GLU A N 1
ATOM 623 C CA . GLU A 1 84 ? 13.005 6.750 10.294 1.00 86.12 84 GLU A CA 1
ATOM 624 C C . GLU A 1 84 ? 12.745 5.380 9.660 1.00 86.12 84 GLU A C 1
ATOM 626 O O . GLU A 1 84 ? 13.037 4.330 10.235 1.00 86.12 84 GLU A O 1
ATOM 631 N N . ARG A 1 85 ? 12.219 5.402 8.434 1.00 89.31 85 ARG A N 1
ATOM 632 C CA . ARG A 1 85 ? 12.093 4.217 7.586 1.00 89.31 85 ARG A CA 1
ATOM 633 C C . ARG A 1 85 ? 13.044 4.352 6.412 1.00 89.31 85 ARG A C 1
ATOM 635 O O . ARG A 1 85 ? 13.027 5.369 5.720 1.00 89.31 85 ARG A O 1
ATOM 642 N N . ILE A 1 86 ? 13.806 3.300 6.158 1.00 94.12 86 ILE A N 1
ATOM 643 C CA . ILE A 1 86 ? 14.605 3.138 4.950 1.00 94.12 86 ILE A CA 1
ATOM 644 C C . ILE A 1 86 ? 13.923 2.064 4.105 1.00 94.12 86 ILE A C 1
ATOM 646 O O . ILE A 1 86 ? 13.527 1.016 4.610 1.00 94.12 86 ILE A O 1
ATOM 650 N N . ASN A 1 87 ? 13.757 2.335 2.815 1.00 96.06 87 ASN A N 1
ATOM 651 C CA . ASN A 1 87 ? 13.310 1.342 1.851 1.00 96.06 87 ASN A CA 1
ATOM 652 C C . ASN A 1 87 ? 14.423 1.137 0.825 1.00 96.06 87 ASN A C 1
ATOM 654 O O . ASN A 1 87 ? 14.878 2.104 0.211 1.00 96.06 87 ASN A O 1
ATOM 658 N N . VAL A 1 88 ? 14.855 -0.109 0.654 1.00 97.81 88 VAL A N 1
ATOM 659 C CA . VAL A 1 88 ? 15.814 -0.482 -0.385 1.00 97.81 88 VAL A CA 1
ATOM 660 C C . VAL A 1 88 ? 15.063 -1.268 -1.445 1.00 97.81 88 VAL A C 1
ATOM 662 O O . VAL A 1 88 ? 14.471 -2.299 -1.144 1.00 97.81 88 VAL A O 1
ATOM 665 N N . THR A 1 89 ? 15.068 -0.772 -2.680 1.00 97.12 89 THR A N 1
ATOM 666 C CA . THR A 1 89 ? 14.355 -1.391 -3.800 1.00 97.12 89 THR A CA 1
ATOM 667 C C . THR A 1 89 ? 15.336 -1.806 -4.893 1.00 97.12 89 THR A C 1
ATOM 669 O O . THR A 1 89 ? 16.069 -0.974 -5.427 1.00 97.12 89 THR A O 1
ATOM 672 N N . TRP A 1 90 ? 15.295 -3.079 -5.279 1.00 97.19 90 TRP A N 1
ATOM 673 C CA . TRP A 1 90 ? 16.023 -3.637 -6.413 1.00 97.19 90 TRP A CA 1
ATOM 674 C C . TRP A 1 90 ? 15.068 -3.869 -7.579 1.00 97.19 90 TRP A C 1
ATOM 676 O O . TRP A 1 90 ? 13.974 -4.411 -7.416 1.00 97.19 90 TRP A O 1
ATOM 686 N N . ARG A 1 91 ? 15.504 -3.477 -8.777 1.00 93.06 91 ARG A N 1
ATOM 687 C CA . ARG A 1 91 ? 14.807 -3.748 -10.036 1.00 93.06 91 ARG A CA 1
ATOM 688 C C . ARG A 1 91 ? 15.822 -4.042 -11.127 1.00 93.06 91 ARG A C 1
ATOM 690 O O . ARG A 1 91 ? 16.846 -3.365 -11.215 1.00 93.06 91 ARG A O 1
ATOM 697 N N . TRP A 1 92 ? 15.512 -5.007 -11.981 1.00 87.88 92 TRP A N 1
ATOM 698 C CA . TRP A 1 92 ? 16.318 -5.279 -13.166 1.00 87.88 92 TRP A CA 1
ATOM 699 C C . TRP A 1 92 ? 15.790 -4.466 -14.350 1.00 87.88 92 TRP A C 1
ATOM 701 O O . TRP A 1 92 ? 14.691 -4.723 -14.848 1.00 87.88 92 TRP A O 1
ATOM 711 N N . VAL A 1 93 ? 16.561 -3.476 -14.804 1.00 85.56 93 VAL A N 1
ATOM 712 C CA . VAL A 1 93 ? 16.209 -2.668 -15.980 1.00 85.56 93 VAL A CA 1
ATOM 713 C C . VAL A 1 93 ? 16.513 -3.483 -17.238 1.00 85.56 93 VAL A C 1
ATOM 715 O O . VAL A 1 93 ? 17.654 -3.870 -17.454 1.00 85.56 93 VAL A O 1
ATOM 718 N N . ARG A 1 94 ? 15.478 -3.779 -18.035 1.00 80.75 94 ARG A N 1
ATOM 719 C CA . ARG A 1 94 ? 15.606 -4.490 -19.323 1.00 80.75 94 ARG A CA 1
ATOM 720 C C . ARG A 1 94 ? 15.576 -3.527 -20.502 1.00 80.75 94 ARG A C 1
ATOM 722 O O . ARG A 1 94 ? 16.455 -3.564 -21.352 1.00 80.75 94 ARG A O 1
ATOM 729 N N . ASP A 1 95 ? 14.602 -2.622 -20.497 1.00 83.44 95 ASP A N 1
ATOM 730 C CA . ASP A 1 95 ? 14.368 -1.707 -21.609 1.00 83.44 95 ASP A CA 1
ATOM 731 C C . ASP A 1 95 ? 14.975 -0.335 -21.310 1.00 83.44 95 ASP A C 1
ATOM 733 O O . ASP A 1 95 ? 14.411 0.509 -20.606 1.00 83.44 95 ASP A O 1
ATOM 737 N N . HIS A 1 96 ? 16.169 -0.116 -21.845 1.00 86.44 96 HIS A N 1
ATOM 738 C CA . HIS A 1 96 ? 16.871 1.154 -21.736 1.00 86.44 96 HIS A CA 1
ATOM 739 C C . HIS A 1 96 ? 16.341 2.159 -22.771 1.00 86.44 96 HIS A C 1
ATOM 741 O O . HIS A 1 96 ? 16.040 1.798 -23.908 1.00 86.44 96 HIS A O 1
ATOM 747 N N . LYS A 1 97 ? 16.249 3.447 -22.406 1.00 88.94 97 LYS A N 1
ATOM 748 C CA . LYS A 1 97 ? 15.890 4.518 -23.359 1.00 88.94 97 LYS A CA 1
ATOM 749 C C . LYS A 1 97 ? 16.941 4.615 -24.479 1.00 88.94 97 LYS A C 1
ATOM 751 O O . LYS A 1 97 ? 18.112 4.433 -24.161 1.00 88.94 97 LYS A O 1
ATOM 756 N N . PRO A 1 98 ? 16.594 5.045 -25.710 1.00 92.00 98 PRO A N 1
ATOM 757 C CA . PRO A 1 98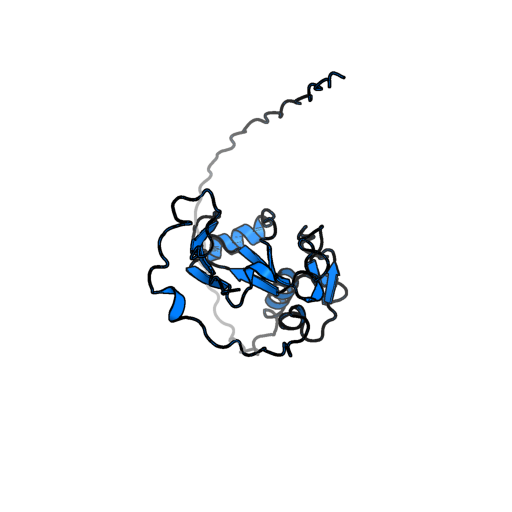 ? 17.542 5.107 -26.834 1.00 92.00 98 PRO A CA 1
ATOM 758 C C . PRO A 1 98 ? 18.835 5.895 -26.574 1.00 92.00 98 PRO A C 1
ATOM 760 O O . PRO A 1 98 ? 19.874 5.593 -27.141 1.00 92.00 98 PRO A O 1
ATOM 763 N N . LYS A 1 99 ? 18.790 6.901 -25.690 1.00 92.50 99 LYS A N 1
ATOM 764 C CA . LYS A 1 99 ? 19.957 7.718 -25.306 1.00 92.50 99 LYS A CA 1
ATOM 765 C C . LYS A 1 99 ? 20.841 7.080 -24.223 1.00 92.50 99 LYS A C 1
ATOM 767 O O . LYS A 1 99 ? 21.834 7.672 -23.819 1.00 92.50 99 LYS A O 1
ATOM 772 N N . CYS A 1 100 ? 20.447 5.936 -23.673 1.00 90.56 100 CYS A N 1
ATOM 773 C CA . CYS A 1 100 ? 21.198 5.257 -22.627 1.00 90.56 100 CYS A CA 1
ATOM 774 C C . CYS A 1 100 ? 22.358 4.472 -23.257 1.00 90.56 100 CYS A C 1
ATOM 776 O O . CYS A 1 100 ? 22.105 3.711 -24.188 1.00 90.56 100 CYS A O 1
ATOM 778 N N . PRO A 1 101 ? 23.592 4.559 -22.729 1.00 88.81 101 PRO A N 1
ATOM 779 C CA . PRO A 1 101 ? 24.724 3.780 -23.244 1.00 88.81 101 PRO A CA 1
ATOM 780 C C . PRO A 1 101 ? 24.488 2.261 -23.256 1.00 88.81 101 PRO A C 1
ATOM 782 O O . PRO A 1 101 ? 25.069 1.548 -24.063 1.00 88.81 101 PRO A O 1
ATOM 785 N N . LEU A 1 102 ? 23.603 1.769 -22.382 1.00 83.81 102 LEU A N 1
ATOM 786 C CA . LEU A 1 102 ? 23.238 0.355 -22.283 1.00 83.81 102 LEU A CA 1
ATOM 787 C C . LEU A 1 102 ? 22.113 -0.062 -23.249 1.00 83.81 102 LEU A C 1
ATOM 789 O O . LEU A 1 102 ? 21.753 -1.231 -23.277 1.00 83.81 102 LEU A O 1
ATOM 793 N N . HIS A 1 103 ? 21.553 0.859 -24.043 1.00 85.44 103 HIS A N 1
ATOM 794 C CA . HIS A 1 103 ? 20.485 0.551 -25.004 1.00 85.44 103 HIS A CA 1
ATOM 795 C C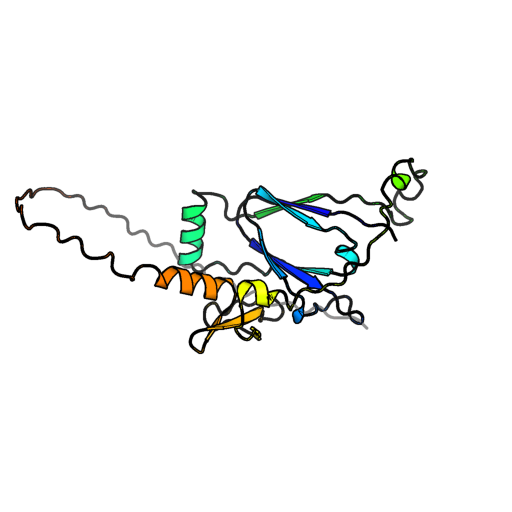 . HIS A 1 103 ? 20.938 -0.386 -26.126 1.00 85.44 103 HIS A C 1
ATOM 797 O O . HIS A 1 103 ? 20.173 -1.245 -26.551 1.00 85.44 103 HIS A O 1
ATOM 803 N N . SER A 1 104 ? 22.182 -0.234 -26.578 1.00 78.75 104 SER A N 1
ATOM 804 C CA . SER A 1 104 ? 22.745 -1.005 -27.691 1.00 78.75 104 SER A CA 1
ATOM 805 C C . SER A 1 104 ? 23.623 -2.168 -27.233 1.00 78.75 104 SER A C 1
ATOM 807 O O . SER A 1 104 ? 24.272 -2.792 -28.071 1.00 78.75 104 SER A O 1
ATOM 809 N N . ALA A 1 105 ? 23.702 -2.439 -25.924 1.00 70.88 105 ALA A N 1
ATOM 810 C CA . ALA A 1 105 ? 24.476 -3.568 -25.429 1.00 70.88 105 ALA A CA 1
ATOM 811 C C . ALA A 1 105 ? 23.858 -4.850 -26.016 1.00 70.88 105 ALA A C 1
ATOM 813 O O . ALA A 1 105 ? 22.667 -5.085 -25.796 1.00 70.88 105 ALA A O 1
ATOM 814 N N . PRO A 1 106 ? 24.609 -5.642 -26.806 1.00 61.44 106 PRO A N 1
ATOM 815 C CA . PRO A 1 106 ? 24.075 -6.847 -27.418 1.00 61.44 106 PRO A CA 1
ATOM 816 C C . PRO A 1 106 ? 23.527 -7.741 -26.311 1.00 61.44 106 PRO A C 1
ATOM 818 O O . PRO A 1 106 ? 24.225 -8.032 -25.339 1.00 61.44 106 PRO A O 1
ATOM 821 N N . ASP A 1 107 ? 22.252 -8.090 -26.460 1.00 63.03 107 ASP A N 1
ATOM 822 C CA . ASP A 1 107 ? 21.428 -8.802 -25.491 1.00 63.03 107 ASP A CA 1
ATOM 823 C C . ASP A 1 107 ? 22.225 -9.990 -24.936 1.00 63.03 107 ASP A C 1
ATOM 825 O O . ASP A 1 107 ? 22.502 -10.962 -25.645 1.00 63.03 107 ASP A O 1
ATOM 829 N N . SER A 1 108 ? 22.697 -9.869 -23.695 1.00 57.47 108 SER A N 1
ATOM 830 C CA . SER A 1 108 ? 23.732 -10.720 -23.108 1.00 57.47 108 SER A CA 1
ATOM 831 C C . SER A 1 108 ? 23.187 -12.092 -22.712 1.00 57.47 108 SER A C 1
ATOM 833 O O . SER A 1 108 ? 23.362 -12.512 -21.581 1.00 57.47 108 SER A O 1
ATOM 835 N N . GLY A 1 109 ? 22.480 -12.791 -23.610 1.00 57.75 109 GLY A N 1
ATOM 836 C CA . GLY A 1 109 ? 22.077 -14.207 -23.546 1.00 57.75 109 GLY A CA 1
ATOM 837 C C . GLY A 1 109 ? 21.134 -14.635 -22.409 1.00 57.75 109 GLY A C 1
ATOM 838 O O . GLY A 1 109 ? 20.375 -15.589 -22.566 1.00 57.75 109 GLY A O 1
ATOM 839 N N . ILE A 1 110 ? 21.118 -13.924 -21.283 1.00 62.16 110 ILE A N 1
ATOM 840 C CA . ILE A 1 110 ? 20.437 -14.287 -20.036 1.00 62.16 110 ILE A CA 1
ATOM 841 C C . ILE A 1 110 ? 18.919 -14.063 -20.152 1.00 62.16 110 ILE A C 1
ATOM 843 O O . ILE A 1 110 ? 18.132 -14.730 -19.481 1.00 62.16 110 ILE A O 1
ATOM 847 N N . GLY A 1 111 ? 18.471 -13.187 -21.060 1.00 55.91 111 GLY A N 1
ATOM 848 C CA . GLY A 1 111 ? 17.057 -12.833 -21.234 1.00 55.91 111 GLY A CA 1
ATOM 849 C C . GLY A 1 111 ? 16.142 -13.976 -21.698 1.00 55.91 111 GLY A C 1
ATOM 850 O O . GLY A 1 111 ? 14.927 -13.902 -21.500 1.00 55.91 111 GLY A O 1
ATOM 851 N N . LYS A 1 112 ? 16.688 -15.056 -22.276 1.00 55.97 112 LYS A N 1
ATOM 852 C CA . LYS A 1 112 ? 15.884 -16.156 -22.843 1.00 55.97 112 LYS A CA 1
ATOM 853 C C . LYS A 1 112 ? 15.447 -17.218 -21.827 1.00 55.97 112 LYS A C 1
ATOM 855 O O . LYS A 1 112 ? 14.488 -17.932 -22.100 1.00 55.97 112 LYS A O 1
ATOM 860 N N . LEU A 1 113 ? 16.076 -17.298 -20.652 1.00 57.69 113 LEU A N 1
ATOM 861 C CA . LEU A 1 113 ? 15.829 -18.376 -19.677 1.00 57.69 113 LEU A CA 1
ATOM 862 C C . LEU A 1 113 ? 14.623 -18.153 -18.746 1.00 57.69 113 LEU A C 1
ATOM 864 O O . LEU A 1 113 ? 14.201 -19.084 -18.070 1.00 57.69 113 LEU A O 1
ATOM 868 N N . LEU A 1 114 ? 14.035 -16.952 -18.710 1.00 57.59 114 LEU A N 1
ATOM 869 C CA . LEU A 1 114 ? 13.018 -16.586 -17.707 1.00 57.59 114 LEU A CA 1
ATOM 870 C C . LEU A 1 114 ? 11.599 -16.373 -18.263 1.00 57.59 114 LEU A C 1
ATOM 872 O O . LEU A 1 114 ? 10.726 -15.884 -17.544 1.00 57.59 114 LEU A O 1
ATOM 876 N N . ARG A 1 115 ? 11.314 -16.742 -19.521 1.00 53.47 115 ARG A N 1
ATOM 877 C CA . ARG A 1 115 ? 9.935 -16.703 -20.041 1.00 53.47 115 ARG A CA 1
ATOM 878 C C . ARG A 1 115 ? 9.125 -17.880 -19.490 1.00 53.47 115 ARG A C 1
ATOM 880 O O . ARG A 1 115 ? 9.015 -18.918 -20.134 1.00 53.47 115 ARG A O 1
ATOM 887 N N . ARG A 1 116 ? 8.524 -17.711 -18.308 1.00 58.59 116 ARG A N 1
ATOM 888 C CA . ARG A 1 116 ? 7.445 -18.602 -17.854 1.00 58.59 116 ARG A CA 1
ATOM 889 C C . ARG A 1 116 ? 6.174 -18.307 -18.664 1.00 58.59 116 ARG A C 1
ATOM 891 O O . ARG A 1 116 ? 5.828 -17.134 -18.819 1.00 58.59 116 ARG A O 1
ATOM 898 N N . PRO A 1 117 ? 5.473 -19.329 -19.182 1.00 54.00 117 PRO A N 1
ATOM 899 C CA . PRO A 1 117 ? 4.147 -19.141 -19.754 1.00 54.00 117 PRO A CA 1
ATOM 900 C C . PRO A 1 117 ? 3.206 -18.624 -18.660 1.00 54.00 117 PRO A C 1
ATOM 902 O O . PRO A 1 117 ? 3.077 -19.233 -17.597 1.00 54.00 117 PRO A O 1
ATOM 905 N N . GLY A 1 118 ? 2.598 -17.462 -18.904 1.00 49.66 118 GLY A N 1
ATOM 906 C CA . GLY A 1 118 ? 1.664 -16.841 -17.974 1.00 49.66 118 GLY A CA 1
ATOM 907 C C . GLY A 1 118 ? 0.371 -17.643 -17.912 1.00 49.66 118 GLY A C 1
ATOM 908 O O . GLY A 1 118 ? -0.376 -17.684 -18.888 1.00 49.66 118 GLY A O 1
ATOM 909 N N . SER A 1 119 ? 0.091 -18.270 -16.771 1.00 51.78 119 SER A N 1
ATOM 910 C CA . SER A 1 119 ? -1.262 -18.716 -16.462 1.00 51.78 119 SER A CA 1
ATOM 911 C C . SER A 1 119 ? -2.088 -17.489 -16.080 1.00 51.78 119 SER A C 1
ATOM 913 O O . SER A 1 119 ? -1.727 -16.719 -15.190 1.00 51.78 119 SER A O 1
ATOM 915 N N . ALA A 1 120 ? -3.199 -17.276 -16.781 1.00 51.97 120 ALA A N 1
ATOM 916 C CA . ALA A 1 120 ? -4.178 -16.274 -16.396 1.00 51.97 120 ALA A CA 1
ATOM 917 C C . ALA A 1 120 ? -4.837 -16.729 -15.085 1.00 51.97 120 ALA A C 1
ATOM 919 O O . ALA A 1 120 ? -5.761 -17.542 -15.088 1.00 51.97 120 ALA A O 1
ATOM 920 N N . LEU A 1 121 ? -4.335 -16.240 -13.951 1.00 50.62 121 LEU A N 1
ATOM 921 C CA . LEU A 1 121 ? -5.012 -16.390 -12.670 1.00 50.62 121 LEU A CA 1
ATOM 922 C C . LEU A 1 121 ? -6.349 -15.646 -12.762 1.00 50.62 121 LEU A C 1
ATOM 924 O O . LEU A 1 121 ? -6.392 -14.416 -12.770 1.00 50.62 121 LEU A O 1
ATOM 928 N N . LYS A 1 122 ? -7.454 -16.393 -12.849 1.00 48.97 122 LYS A N 1
ATOM 929 C CA . LYS A 1 122 ? -8.788 -15.843 -12.595 1.00 48.97 122 LYS A CA 1
ATOM 930 C C . LYS A 1 122 ? -8.813 -15.390 -11.137 1.00 48.97 122 LYS A C 1
ATOM 932 O O . LYS A 1 122 ? -8.816 -16.221 -10.233 1.00 48.97 122 LYS A O 1
ATOM 937 N N . ALA A 1 123 ? -8.799 -14.078 -10.919 1.00 50.81 123 ALA A N 1
ATOM 938 C CA . ALA A 1 123 ? -8.924 -13.479 -9.598 1.00 50.81 123 ALA A CA 1
ATOM 939 C C . ALA A 1 123 ? -10.319 -13.787 -9.027 1.00 50.81 123 ALA A C 1
ATOM 941 O O . ALA A 1 123 ? -11.280 -13.068 -9.275 1.00 50.81 123 ALA A O 1
ATOM 942 N N . ALA A 1 124 ? -10.431 -14.891 -8.290 1.00 46.12 124 ALA A N 1
ATOM 943 C CA . ALA A 1 124 ? -11.636 -15.297 -7.568 1.00 46.12 124 ALA A CA 1
ATOM 944 C C . ALA A 1 124 ? -11.646 -14.786 -6.114 1.00 46.12 124 ALA A C 1
ATOM 946 O O . ALA A 1 124 ? -12.301 -15.365 -5.253 1.00 46.12 124 ALA A O 1
ATOM 947 N N . ALA A 1 125 ? -10.902 -13.720 -5.816 1.00 58.53 125 ALA A N 1
ATOM 948 C CA . ALA A 1 125 ? -10.907 -13.105 -4.497 1.00 58.53 125 ALA A CA 1
ATOM 949 C C . ALA A 1 125 ? -11.950 -11.982 -4.468 1.00 58.53 125 ALA A C 1
ATOM 951 O O . ALA A 1 125 ? -11.987 -11.137 -5.365 1.00 58.53 125 ALA A O 1
ATOM 952 N N . GLY A 1 126 ? -12.798 -11.970 -3.437 1.00 68.94 126 GLY A N 1
ATOM 953 C CA . GLY A 1 126 ? -13.652 -10.824 -3.129 1.00 68.94 126 GLY A CA 1
ATOM 954 C C . GLY A 1 126 ? -12.838 -9.531 -2.941 1.00 68.94 126 GLY A C 1
ATOM 955 O O . GLY A 1 126 ? -11.606 -9.554 -2.980 1.00 68.94 126 GLY A O 1
ATOM 956 N N . PRO A 1 127 ? -13.499 -8.376 -2.737 1.00 79.25 127 PRO A N 1
ATOM 957 C CA . PRO A 1 127 ? -12.792 -7.113 -2.536 1.00 79.25 127 PRO A CA 1
ATOM 958 C C . PRO A 1 127 ? -11.775 -7.270 -1.393 1.00 79.25 127 PRO A C 1
ATOM 960 O O . PRO A 1 127 ? -12.167 -7.747 -0.329 1.00 79.25 127 PRO A O 1
ATOM 963 N N . PRO A 1 128 ? -10.499 -6.871 -1.551 1.00 85.38 128 PRO A N 1
ATOM 964 C CA . PRO A 1 128 ? -9.461 -7.152 -0.556 1.00 85.38 128 PRO A CA 1
ATOM 965 C C . PRO A 1 128 ? -9.771 -6.642 0.852 1.00 85.38 128 PRO A C 1
ATOM 967 O O . PRO A 1 128 ? -9.314 -7.214 1.837 1.00 85.38 128 PRO A O 1
ATOM 970 N N . ALA A 1 129 ? -10.596 -5.600 0.970 1.00 84.94 129 ALA A N 1
ATOM 971 C CA . ALA A 1 129 ? -11.052 -5.113 2.264 1.00 84.94 129 ALA A CA 1
ATOM 972 C C . ALA A 1 129 ? -11.869 -6.148 3.065 1.00 84.94 129 ALA A C 1
ATOM 974 O O . ALA A 1 129 ? -11.871 -6.095 4.292 1.00 84.94 129 ALA A O 1
ATOM 975 N N . ALA A 1 130 ? -12.509 -7.115 2.400 1.00 86.31 130 ALA A N 1
ATOM 976 C CA . ALA A 1 130 ? -13.213 -8.216 3.055 1.00 86.31 130 ALA A CA 1
ATOM 977 C C . ALA A 1 130 ? -12.275 -9.090 3.905 1.00 86.31 130 ALA A C 1
ATOM 979 O O . ALA A 1 130 ? -12.715 -9.638 4.910 1.00 86.31 130 ALA A O 1
ATOM 980 N N . LEU A 1 131 ? -10.975 -9.156 3.573 1.00 88.25 131 LEU A N 1
ATOM 981 C CA . LEU A 1 131 ? -9.990 -9.945 4.326 1.00 88.25 131 LEU A CA 1
ATOM 982 C C . LEU A 1 131 ? -9.873 -9.508 5.794 1.00 88.25 131 LEU A C 1
ATOM 984 O O . LEU A 1 131 ? -9.607 -10.338 6.655 1.00 88.25 131 LEU A O 1
ATOM 988 N N . TRP A 1 132 ? -10.076 -8.220 6.088 1.00 91.25 132 TRP A N 1
ATOM 989 C CA . TRP A 1 132 ? -10.019 -7.686 7.456 1.00 91.25 132 TRP A CA 1
ATOM 990 C C . TRP A 1 132 ? -11.380 -7.201 7.974 1.00 91.25 132 TRP A C 1
ATOM 992 O O . TRP A 1 132 ? -11.599 -7.107 9.184 1.00 91.25 132 TRP A O 1
ATOM 1002 N N . ALA A 1 133 ? -12.319 -6.880 7.083 1.00 92.06 133 ALA A N 1
ATOM 1003 C CA . ALA A 1 133 ? -13.663 -6.473 7.472 1.00 92.06 133 ALA A CA 1
ATOM 1004 C C . ALA A 1 133 ? -14.577 -7.668 7.800 1.00 92.06 133 ALA A C 1
ATOM 1006 O O . ALA A 1 133 ? -15.545 -7.478 8.540 1.00 92.06 133 ALA A O 1
ATOM 1007 N N . GLY A 1 134 ? -14.277 -8.875 7.306 1.00 91.56 134 GLY A N 1
ATOM 1008 C CA . GLY A 1 134 ? -15.218 -9.996 7.324 1.00 91.56 134 GLY A CA 1
ATOM 1009 C C . GLY A 1 134 ? -16.467 -9.642 6.512 1.00 91.56 134 GLY A C 1
ATOM 1010 O O . GLY A 1 134 ? -16.361 -9.017 5.457 1.00 91.56 134 GLY A O 1
ATOM 1011 N N . ASP A 1 135 ? -17.648 -9.938 7.054 1.00 93.12 135 ASP A N 1
ATOM 1012 C CA . ASP A 1 135 ? -18.937 -9.604 6.423 1.00 93.12 135 ASP A CA 1
ATOM 1013 C C . ASP A 1 135 ? -19.389 -8.154 6.665 1.00 93.12 135 ASP A C 1
ATOM 1015 O O . ASP A 1 135 ? -20.474 -7.737 6.249 1.00 93.12 135 ASP A O 1
ATOM 1019 N N . ARG A 1 136 ? -18.577 -7.349 7.364 1.00 94.00 136 ARG A N 1
ATOM 1020 C CA . ARG A 1 136 ? -18.940 -5.963 7.671 1.00 94.00 136 ARG A CA 1
ATOM 1021 C C . ARG A 1 136 ? -18.913 -5.119 6.395 1.00 94.00 136 ARG A C 1
ATOM 1023 O O . ARG A 1 136 ? -17.966 -5.213 5.612 1.00 94.00 136 ARG A O 1
ATOM 1030 N N . PRO A 1 137 ? -19.890 -4.215 6.205 1.00 94.44 137 PRO A N 1
ATOM 1031 C CA . PRO A 1 137 ? -19.895 -3.334 5.050 1.00 94.44 137 PRO A CA 1
ATOM 1032 C C . PRO A 1 137 ? -18.663 -2.427 5.079 1.00 94.44 137 PRO A C 1
ATOM 1034 O O . PRO A 1 137 ? -18.348 -1.828 6.113 1.00 94.44 137 PRO A O 1
ATOM 1037 N N . VAL A 1 138 ? -18.002 -2.306 3.927 1.00 94.44 138 VAL A N 1
ATOM 1038 C CA . VAL A 1 138 ? -16.842 -1.435 3.712 1.00 94.44 138 VAL A CA 1
ATOM 1039 C C . VAL A 1 138 ? -17.234 -0.271 2.812 1.00 94.44 138 VAL A C 1
ATOM 1041 O O . VAL A 1 138 ? -17.885 -0.460 1.787 1.00 94.44 138 VAL A O 1
ATOM 1044 N N . ALA A 1 139 ? -16.809 0.936 3.176 1.00 95.12 139 ALA A N 1
ATOM 1045 C CA . ALA A 1 139 ? -16.985 2.131 2.363 1.00 95.12 139 ALA A CA 1
ATOM 1046 C C . ALA A 1 139 ? -15.712 2.980 2.344 1.00 95.12 139 ALA A C 1
ATOM 1048 O O . ALA A 1 139 ? -14.986 3.067 3.339 1.00 95.12 139 ALA A O 1
ATOM 1049 N N . TRP A 1 140 ? -15.479 3.656 1.218 1.00 94.44 140 TRP A N 1
ATOM 1050 C CA . TRP A 1 140 ? -14.413 4.640 1.079 1.00 94.44 140 TRP A CA 1
ATOM 1051 C C . TRP A 1 140 ? -14.822 5.958 1.737 1.00 94.44 140 TRP A C 1
ATOM 1053 O O . TRP A 1 140 ? -15.694 6.668 1.233 1.00 94.44 140 TRP A O 1
ATOM 1063 N N . ARG A 1 141 ? -14.243 6.274 2.897 1.00 95.12 141 ARG A N 1
ATOM 1064 C CA . ARG A 1 141 ? -14.575 7.490 3.659 1.00 95.12 141 ARG A CA 1
ATOM 1065 C C . ARG A 1 141 ? -13.518 7.837 4.697 1.00 95.12 141 ARG A C 1
ATOM 1067 O O . ARG A 1 141 ? -12.524 7.135 4.872 1.00 95.12 141 ARG A O 1
ATOM 1074 N N . ARG A 1 142 ? -13.735 8.952 5.391 1.00 94.56 142 ARG A N 1
ATOM 1075 C CA . ARG A 1 142 ? -12.922 9.354 6.535 1.00 94.56 142 ARG A CA 1
ATOM 1076 C C . ARG A 1 142 ? -13.232 8.452 7.732 1.00 94.56 142 ARG A C 1
ATOM 1078 O O . ARG A 1 142 ? -14.395 8.225 8.041 1.00 94.56 142 ARG A O 1
ATOM 1085 N N . CYS A 1 143 ? -12.191 7.960 8.400 1.00 94.00 143 CYS A N 1
ATOM 1086 C CA . CYS A 1 143 ? -12.334 7.181 9.631 1.00 94.00 143 CYS A CA 1
ATOM 1087 C C . CYS A 1 143 ? -12.835 8.074 10.776 1.00 94.00 143 CYS A C 1
ATOM 1089 O O . CYS A 1 143 ? -12.246 9.130 11.029 1.00 94.00 143 CYS A O 1
ATOM 1091 N N . ASP A 1 144 ? -13.855 7.622 11.505 1.00 94.94 144 ASP A N 1
ATOM 1092 C CA . ASP A 1 144 ? -14.476 8.380 12.597 1.00 94.94 144 ASP A CA 1
ATOM 1093 C C . ASP A 1 144 ? -13.524 8.584 13.789 1.00 94.94 144 ASP A C 1
ATOM 1095 O O . ASP A 1 144 ? -13.609 9.597 14.484 1.00 94.94 144 ASP A O 1
ATOM 1099 N N . LYS A 1 145 ? -12.582 7.649 14.002 1.00 91.31 145 LYS A N 1
ATOM 1100 C CA . LYS A 1 145 ? -11.621 7.665 15.122 1.00 91.31 145 LYS A CA 1
ATOM 1101 C C . LYS A 1 145 ? -10.361 8.468 14.797 1.00 91.31 145 LYS A C 1
ATOM 1103 O O . LYS A 1 145 ? -10.124 9.515 15.388 1.00 91.31 145 LYS A O 1
ATOM 1108 N N . CYS A 1 146 ? -9.538 8.002 13.855 1.00 88.38 146 CYS A N 1
ATOM 1109 C CA . CYS A 1 146 ? -8.240 8.636 13.589 1.00 88.38 146 CYS A CA 1
ATOM 1110 C C . CYS A 1 146 ? -8.316 9.837 12.637 1.00 88.38 146 CYS A C 1
ATOM 1112 O O . CYS A 1 146 ? -7.375 10.634 12.567 1.00 88.38 146 CYS A O 1
ATOM 1114 N N . ARG A 1 147 ? -9.414 9.969 11.875 1.00 89.88 147 ARG A N 1
ATOM 1115 C CA . ARG A 1 147 ? -9.605 11.015 10.858 1.00 89.88 147 ARG A CA 1
ATOM 1116 C C . ARG A 1 147 ? -8.414 11.161 9.896 1.00 89.88 147 ARG A C 1
ATOM 1118 O O . ARG A 1 147 ? -8.170 12.269 9.416 1.00 89.88 147 ARG A O 1
ATOM 1125 N N . HIS A 1 148 ? -7.662 10.078 9.659 1.00 79.94 148 HIS A N 1
ATOM 1126 C CA . HIS A 1 148 ? -6.454 10.089 8.833 1.00 79.94 148 HIS A CA 1
ATOM 1127 C C . HIS A 1 148 ? -6.775 10.504 7.400 1.00 79.94 148 HIS A C 1
ATOM 1129 O O . HIS A 1 148 ? -7.694 9.973 6.777 1.00 79.94 148 HIS A O 1
ATOM 1135 N N . ASN A 1 149 ? -5.974 11.437 6.892 1.00 77.50 149 ASN A N 1
ATOM 1136 C CA . ASN A 1 149 ? -6.059 11.910 5.523 1.00 77.50 149 ASN A CA 1
ATOM 1137 C C . ASN A 1 149 ? -5.185 10.999 4.657 1.00 77.50 149 ASN A C 1
ATOM 1139 O O . ASN A 1 149 ? -4.020 11.306 4.422 1.00 77.50 149 ASN A O 1
ATOM 1143 N N . ALA A 1 150 ? -5.724 9.849 4.258 1.00 86.06 150 ALA A N 1
ATOM 1144 C CA . ALA A 1 150 ? -5.054 8.984 3.294 1.00 86.06 150 ALA A CA 1
ATOM 1145 C C . ALA A 1 150 ? -5.344 9.469 1.854 1.00 86.06 150 ALA A C 1
ATOM 1147 O O . ALA A 1 150 ? -5.415 10.680 1.629 1.00 86.06 150 ALA A O 1
ATOM 1148 N N . TRP A 1 151 ? -5.513 8.581 0.867 1.00 84.25 151 TRP A N 1
ATOM 1149 C CA . TRP A 1 151 ? -5.757 9.004 -0.521 1.00 84.25 151 TRP A CA 1
ATOM 1150 C C . TRP A 1 151 ? -7.020 9.871 -0.643 1.00 84.25 151 TRP A C 1
ATOM 1152 O O . TRP A 1 151 ? -8.119 9.461 -0.264 1.00 84.25 151 TRP A O 1
ATOM 1162 N N . ARG A 1 152 ? -6.848 11.109 -1.132 1.00 88.88 152 ARG A N 1
ATOM 1163 C CA . ARG A 1 152 ? -7.900 12.142 -1.218 1.00 88.88 152 ARG A CA 1
ATOM 1164 C C . ARG A 1 152 ? -8.713 12.300 0.085 1.00 88.88 152 ARG A C 1
ATOM 1166 O O . ARG A 1 152 ? -9.906 12.584 0.053 1.00 88.88 152 ARG A O 1
ATOM 1173 N N . GLY A 1 153 ? -8.073 12.111 1.243 1.00 88.81 153 GLY A N 1
ATOM 1174 C CA . GLY A 1 153 ? -8.701 12.309 2.555 1.00 88.81 153 GLY A CA 1
ATOM 1175 C C . GLY A 1 153 ? -9.590 11.160 3.052 1.00 88.81 153 GLY A C 1
ATOM 1176 O O . GLY A 1 153 ? -10.266 11.322 4.069 1.00 88.81 153 GLY A O 1
ATOM 1177 N N . ALA A 1 154 ? -9.593 10.007 2.380 1.00 92.75 154 ALA A N 1
ATOM 1178 C CA . ALA A 1 154 ? -10.426 8.859 2.733 1.00 92.75 154 ALA A CA 1
ATOM 1179 C C . ALA A 1 154 ? -9.664 7.528 2.612 1.00 92.75 154 ALA A C 1
ATOM 1181 O O . ALA A 1 154 ? -8.552 7.477 2.088 1.00 92.75 154 ALA A O 1
ATOM 1182 N N . ARG A 1 155 ? -10.241 6.461 3.175 1.00 93.88 155 ARG A N 1
ATOM 1183 C CA . ARG A 1 155 ? -9.729 5.086 3.107 1.00 93.88 155 ARG A CA 1
ATOM 1184 C C . ARG A 1 155 ? -10.852 4.063 3.232 1.00 93.88 155 ARG A C 1
ATOM 1186 O O . ARG A 1 155 ? -11.983 4.434 3.558 1.00 93.88 155 ARG A O 1
ATOM 1193 N N . ASN A 1 156 ? -10.536 2.784 3.041 1.00 94.75 156 ASN A N 1
ATOM 1194 C CA . ASN A 1 156 ? -11.483 1.716 3.335 1.00 94.75 156 ASN A CA 1
ATOM 1195 C C . ASN A 1 156 ? -11.767 1.684 4.843 1.00 94.75 156 ASN A C 1
ATOM 1197 O O . ASN A 1 156 ? -10.872 1.503 5.671 1.00 94.75 156 ASN A O 1
ATOM 1201 N N . CYS A 1 157 ? -13.030 1.906 5.198 1.00 95.25 157 CYS A N 1
ATOM 1202 C CA . CYS A 1 157 ? -13.522 1.818 6.565 1.00 95.25 157 CYS A CA 1
ATOM 1203 C C . CYS A 1 157 ? -14.640 0.782 6.628 1.00 95.25 157 CYS A C 1
ATOM 1205 O O . CYS A 1 157 ? -15.530 0.799 5.780 1.00 95.25 157 CYS A O 1
ATOM 1207 N N . SER A 1 158 ? -14.618 -0.078 7.643 1.00 95.94 158 SER A N 1
ATOM 1208 C CA . SER A 1 158 ? -15.702 -1.013 7.939 1.00 95.94 158 SER A CA 1
ATOM 1209 C C . SER A 1 158 ? -16.610 -0.446 9.026 1.00 95.94 158 SER A C 1
ATOM 1211 O O . SER A 1 158 ? -16.130 0.246 9.932 1.00 95.94 158 SER A O 1
ATOM 1213 N N . ARG A 1 159 ? -17.904 -0.768 8.984 1.00 96.06 159 ARG A N 1
ATOM 1214 C CA . ARG A 1 159 ? -18.839 -0.377 10.047 1.00 96.06 159 ARG A CA 1
ATOM 1215 C C . ARG A 1 159 ? -18.692 -1.289 11.274 1.00 96.06 159 ARG A C 1
ATOM 1217 O O . ARG A 1 159 ? -18.845 -2.499 11.151 1.00 96.06 159 ARG A O 1
ATOM 1224 N N . ALA A 1 160 ? -18.424 -0.709 12.442 1.00 94.06 160 ALA A N 1
ATOM 1225 C CA . ALA A 1 160 ? -18.357 -1.384 13.741 1.00 94.06 160 ALA A CA 1
ATOM 1226 C C . ALA A 1 160 ? -18.959 -0.471 14.821 1.00 94.06 160 ALA A C 1
ATOM 1228 O O . ALA A 1 160 ? -18.614 0.710 14.878 1.00 94.06 160 ALA A O 1
ATOM 1229 N N . ASP A 1 161 ? -19.895 -0.984 15.624 1.00 92.94 161 ASP A N 1
ATOM 1230 C CA . ASP A 1 161 ? -20.574 -0.247 16.707 1.00 92.94 161 ASP A CA 1
ATOM 1231 C C . ASP A 1 161 ? -21.146 1.113 16.270 1.00 92.94 161 ASP A C 1
ATOM 1233 O O . ASP A 1 161 ? -20.964 2.151 16.906 1.00 92.94 161 ASP A O 1
ATOM 1237 N N . GLY A 1 162 ? -21.785 1.131 15.095 1.00 95.44 162 GLY A N 1
ATOM 1238 C CA . GLY A 1 162 ? -22.359 2.346 14.509 1.00 95.44 162 GLY A CA 1
ATOM 1239 C C . GLY A 1 162 ? -21.343 3.343 13.935 1.00 95.44 162 GLY A C 1
ATOM 1240 O O . GLY A 1 162 ? -21.764 4.332 13.339 1.00 95.44 162 GLY A O 1
ATOM 1241 N N . ARG A 1 163 ? -20.036 3.078 14.040 1.00 96.75 163 ARG A N 1
ATOM 1242 C CA . ARG A 1 163 ? -18.944 3.935 13.551 1.00 96.75 163 ARG A CA 1
ATOM 1243 C C . ARG A 1 163 ? -18.245 3.329 12.338 1.00 96.75 163 ARG A C 1
ATOM 1245 O O . ARG A 1 163 ? -18.228 2.116 12.151 1.00 96.75 163 ARG A O 1
ATOM 1252 N N . TRP A 1 164 ? -17.633 4.173 11.520 1.00 96.88 164 TRP A N 1
ATOM 1253 C CA . TRP A 1 164 ? -16.798 3.790 10.387 1.00 96.88 164 TRP A CA 1
ATOM 1254 C C . TRP A 1 164 ? -15.329 3.853 10.779 1.00 96.88 164 TRP A C 1
ATOM 1256 O O . TRP A 1 164 ? -14.750 4.930 10.942 1.00 96.88 164 TRP A O 1
ATOM 1266 N N . LEU A 1 165 ? -14.718 2.683 10.932 1.00 95.12 165 LEU A N 1
ATOM 1267 C CA . LEU A 1 165 ? -13.344 2.549 11.397 1.00 95.12 165 LEU A CA 1
ATOM 1268 C C . LEU A 1 165 ? -12.468 1.972 10.289 1.00 95.12 165 LEU A C 1
ATOM 1270 O O . LEU A 1 165 ? -12.851 1.022 9.610 1.00 95.12 165 LEU A O 1
ATOM 1274 N N . CYS A 1 166 ? -11.275 2.535 10.114 1.00 94.44 166 CYS A N 1
ATOM 1275 C CA . CYS A 1 166 ? -10.261 1.912 9.271 1.00 94.44 166 CYS A CA 1
ATOM 1276 C C . CYS A 1 166 ? -9.717 0.624 9.900 1.00 94.44 166 CYS A C 1
ATOM 1278 O O . CYS A 1 166 ? -9.884 0.421 11.104 1.00 94.44 166 CYS A O 1
ATOM 1280 N N . ARG A 1 167 ? -8.983 -0.175 9.113 1.00 93.50 167 ARG A N 1
ATOM 1281 C CA . ARG A 1 167 ? -8.302 -1.407 9.551 1.00 93.50 167 ARG A CA 1
ATOM 1282 C C . ARG A 1 167 ? -7.609 -1.254 10.912 1.00 93.50 167 ARG A C 1
ATOM 1284 O O . ARG A 1 167 ? -7.985 -1.922 11.867 1.00 93.50 167 ARG A O 1
ATOM 1291 N N . HIS A 1 168 ? -6.705 -0.282 11.056 1.00 90.94 168 HIS A N 1
ATOM 1292 C CA . HIS A 1 168 ? -5.996 -0.046 12.325 1.00 90.94 168 HIS A CA 1
ATOM 1293 C C . HIS A 1 168 ? -6.917 0.320 13.494 1.00 90.94 168 HIS A C 1
ATOM 1295 O O . HIS A 1 168 ? -6.740 -0.162 14.609 1.00 90.94 168 HIS A O 1
ATOM 1301 N N . CYS A 1 169 ? -7.900 1.193 13.259 1.00 91.94 169 CYS A N 1
ATOM 1302 C CA . CYS A 1 169 ? -8.818 1.616 14.314 1.00 91.94 169 CYS A CA 1
ATOM 1303 C C . CYS A 1 169 ? -9.754 0.487 14.741 1.00 91.94 169 CYS A C 1
ATOM 1305 O O . CYS A 1 169 ? -10.075 0.419 15.924 1.00 91.94 169 CYS A O 1
ATOM 1307 N N . SER A 1 170 ? -10.171 -0.367 13.800 1.00 92.31 170 SER A N 1
ATOM 1308 C CA . SER A 1 170 ? -10.942 -1.575 14.083 1.00 92.31 170 SER A CA 1
ATOM 1309 C C . SER A 1 170 ? -10.113 -2.544 14.923 1.00 92.31 170 SER A C 1
ATOM 1311 O O . SER A 1 170 ? -10.577 -2.941 15.984 1.00 92.31 170 SER A O 1
ATOM 1313 N N . ASN A 1 171 ? -8.882 -2.860 14.504 1.00 89.62 171 ASN A N 1
ATOM 1314 C CA . ASN A 1 171 ? -8.007 -3.793 15.223 1.00 89.62 171 ASN A CA 1
ATOM 1315 C C . ASN A 1 171 ? -7.740 -3.322 16.661 1.00 89.62 171 ASN A C 1
ATOM 1317 O O . ASN A 1 171 ? -7.946 -4.074 17.607 1.00 89.62 171 ASN A O 1
ATOM 1321 N N . ALA A 1 172 ? -7.400 -2.042 16.840 1.00 86.81 172 ALA A N 1
ATOM 1322 C CA . ALA A 1 172 ? -7.153 -1.472 18.164 1.00 86.81 172 ALA A CA 1
ATOM 1323 C C . ALA A 1 172 ? -8.396 -1.467 19.076 1.00 86.81 172 ALA A C 1
ATOM 1325 O O . ALA A 1 172 ? -8.262 -1.497 20.296 1.00 86.81 172 ALA A O 1
ATOM 1326 N N . SER A 1 173 ? -9.608 -1.378 18.515 1.00 86.44 173 SER A N 1
ATOM 1327 C CA . SER A 1 173 ? -10.840 -1.481 19.311 1.00 86.44 173 SER A CA 1
ATOM 1328 C C . SER A 1 173 ? -11.110 -2.920 19.762 1.00 86.44 173 SER A C 1
ATOM 1330 O O . SER A 1 173 ? -11.599 -3.112 20.870 1.00 86.44 173 SER A O 1
ATOM 1332 N N . CYS A 1 174 ? -10.754 -3.916 18.945 1.00 81.12 174 CYS A N 1
ATOM 1333 C CA . CYS A 1 174 ? -10.869 -5.327 19.311 1.00 81.12 174 CYS A CA 1
ATOM 1334 C C . CYS A 1 174 ? -9.860 -5.719 20.403 1.00 81.12 174 CYS A C 1
ATOM 1336 O O . CYS A 1 174 ? -10.225 -6.418 21.342 1.00 81.12 174 CYS A O 1
ATOM 1338 N N . GLU A 1 175 ? -8.620 -5.223 20.333 1.00 77.19 175 GLU A N 1
ATOM 1339 C CA . GLU A 1 175 ? -7.581 -5.508 21.340 1.00 77.19 175 GLU A CA 1
ATOM 1340 C C . GLU A 1 175 ? -7.971 -5.029 22.750 1.00 77.19 175 GLU A C 1
ATOM 1342 O O . GLU A 1 175 ? -7.666 -5.694 23.737 1.00 77.19 175 GLU A O 1
ATOM 1347 N N . GLY A 1 176 ? -8.691 -3.907 22.857 1.00 65.69 176 GLY A N 1
ATOM 1348 C CA . GLY A 1 176 ? -9.137 -3.360 24.142 1.00 65.69 176 GLY A CA 1
ATOM 1349 C C . GLY A 1 176 ? -10.309 -4.102 24.798 1.00 65.69 176 GLY A C 1
ATOM 1350 O O . GLY A 1 176 ? -10.575 -3.868 25.972 1.00 65.69 176 GLY A O 1
ATOM 1351 N N . GLN A 1 177 ? -11.017 -4.975 24.072 1.00 57.84 177 GLN A N 1
ATOM 1352 C CA . GLN A 1 177 ? -12.164 -5.725 24.607 1.00 57.84 177 GLN A CA 1
ATOM 1353 C C . GLN A 1 177 ? -11.779 -7.087 25.204 1.00 57.84 177 GLN A C 1
ATOM 1355 O O . GLN A 1 177 ? -12.555 -7.658 25.964 1.00 57.84 177 GLN A O 1
ATOM 1360 N N . VAL A 1 178 ? -10.582 -7.607 24.909 1.00 56.53 178 VAL A N 1
ATOM 1361 C CA . VAL A 1 178 ? -10.163 -8.953 25.348 1.00 56.53 178 VAL A CA 1
ATOM 1362 C C . VAL A 1 178 ? -9.768 -9.000 26.836 1.00 56.53 178 VAL A C 1
ATOM 1364 O O . VAL A 1 178 ? -9.658 -10.076 27.412 1.00 56.53 178 VAL A O 1
ATOM 1367 N N . THR A 1 179 ? -9.611 -7.862 27.516 1.00 52.88 179 THR A N 1
ATOM 1368 C CA . THR A 1 179 ? -9.087 -7.814 28.895 1.00 52.88 179 THR A CA 1
ATOM 1369 C C . THR A 1 179 ? -10.139 -7.836 30.012 1.00 52.88 179 THR A C 1
ATOM 1371 O O . THR A 1 179 ? -9.767 -7.714 31.176 1.00 52.88 179 THR A O 1
ATOM 1374 N N . LEU A 1 180 ? -11.431 -8.019 29.707 1.00 50.31 180 LEU A N 1
ATOM 1375 C CA . LEU A 1 180 ? -12.514 -7.995 30.711 1.00 50.31 180 LEU A CA 1
ATOM 1376 C C . LEU A 1 180 ? -13.408 -9.244 30.736 1.00 50.31 180 LEU A C 1
ATOM 1378 O O . LEU A 1 180 ? -14.419 -9.248 31.434 1.00 50.31 180 LEU A O 1
ATOM 1382 N N . ALA A 1 181 ? -13.044 -10.318 30.031 1.00 49.19 181 ALA A N 1
ATOM 1383 C CA . ALA A 1 181 ? -13.630 -11.623 30.320 1.00 49.19 181 ALA A CA 1
ATOM 1384 C C . ALA A 1 181 ? -12.989 -12.144 31.612 1.00 49.19 181 ALA A C 1
ATOM 1386 O O . ALA A 1 181 ? -11.823 -12.541 31.619 1.00 49.19 181 ALA A O 1
ATOM 1387 N N . GLU A 1 182 ? -13.750 -12.045 32.702 1.00 49.78 182 GLU A N 1
ATOM 1388 C CA . GLU A 1 182 ? -13.453 -12.562 34.034 1.00 49.78 182 GLU A CA 1
ATOM 1389 C C . GLU A 1 182 ? -12.657 -13.868 33.959 1.00 49.78 182 GLU A C 1
ATOM 1391 O O . GLU A 1 182 ? -13.133 -14.886 33.452 1.00 49.78 182 GLU A O 1
ATOM 1396 N N . ALA A 1 183 ? -11.433 -13.852 34.494 1.00 50.06 183 ALA A N 1
ATOM 1397 C CA . ALA A 1 183 ? -10.785 -15.092 34.880 1.00 50.06 183 ALA A CA 1
ATOM 1398 C C . ALA A 1 183 ? -11.782 -15.870 35.762 1.00 50.06 183 ALA A C 1
ATOM 1400 O O . ALA A 1 183 ? -12.269 -15.291 36.738 1.00 50.06 183 ALA A O 1
ATOM 1401 N N . PRO A 1 184 ? -12.117 -17.138 35.450 1.00 54.84 184 PRO A N 1
ATOM 1402 C CA . PRO A 1 184 ? -13.001 -17.924 36.298 1.00 54.84 184 PRO A CA 1
ATOM 1403 C C . PRO A 1 184 ? -12.410 -17.932 37.706 1.00 54.84 184 PRO A C 1
ATOM 1405 O O . PRO A 1 184 ? -11.272 -18.364 37.909 1.00 54.84 184 PRO A O 1
ATOM 1408 N N . GLY A 1 185 ? -13.166 -17.364 38.647 1.00 53.09 185 GLY A N 1
ATOM 1409 C CA . GLY A 1 185 ? -12.726 -17.077 40.002 1.00 53.09 185 GLY A CA 1
ATOM 1410 C C . GLY A 1 185 ? -12.116 -18.300 40.673 1.00 53.09 185 GLY A C 1
ATOM 1411 O O . GLY A 1 185 ? -12.822 -19.164 41.187 1.00 53.09 185 GLY A O 1
ATOM 1412 N N . LYS A 1 186 ? -10.785 -18.348 40.734 1.00 51.38 186 LYS A N 1
ATOM 1413 C CA . LYS A 1 186 ? -10.101 -19.071 41.800 1.00 51.38 186 LYS A CA 1
ATOM 1414 C C . LYS A 1 186 ? -10.164 -18.178 43.028 1.00 51.38 186 LYS A C 1
ATOM 1416 O O . LYS A 1 186 ? -9.435 -17.194 43.119 1.00 51.38 186 LYS A O 1
ATOM 1421 N N . ALA A 1 187 ? -11.069 -18.519 43.941 1.00 53.94 187 ALA A N 1
ATOM 1422 C CA . ALA A 1 187 ? -11.104 -17.974 45.287 1.00 53.94 187 ALA A CA 1
ATOM 1423 C C . ALA A 1 187 ? -9.700 -18.069 45.910 1.00 53.94 187 ALA A C 1
ATOM 1425 O O . ALA A 1 187 ? -9.178 -19.165 46.115 1.00 53.94 187 ALA A O 1
ATOM 1426 N N . MET A 1 188 ? -9.074 -16.920 46.165 1.00 48.00 188 MET A N 1
ATOM 1427 C CA . MET A 1 188 ? -7.864 -16.842 46.977 1.00 48.00 188 MET A CA 1
ATOM 1428 C C . MET A 1 188 ? -8.277 -16.775 48.453 1.00 48.00 188 MET A C 1
ATOM 1430 O O . MET A 1 188 ? -9.135 -15.956 48.796 1.00 48.00 188 MET A O 1
ATOM 1434 N N . PRO A 1 189 ? -7.717 -17.627 49.329 1.00 54.81 189 PRO A N 1
ATOM 1435 C CA . PRO A 1 189 ? -7.994 -17.566 50.752 1.00 54.81 189 PRO A CA 1
ATOM 1436 C C . PRO A 1 189 ? -7.385 -16.306 51.377 1.00 54.81 189 PRO A C 1
ATOM 1438 O O . PRO A 1 189 ? -6.257 -15.909 51.094 1.00 54.81 189 PRO A O 1
ATOM 1441 N N . SER A 1 190 ? -8.179 -15.694 52.249 1.00 55.06 190 SER A N 1
ATOM 1442 C CA . SER A 1 190 ? -7.854 -14.518 53.047 1.00 55.06 190 SER A CA 1
ATOM 1443 C C . SER A 1 190 ? -6.869 -14.854 54.172 1.00 55.06 190 SER A 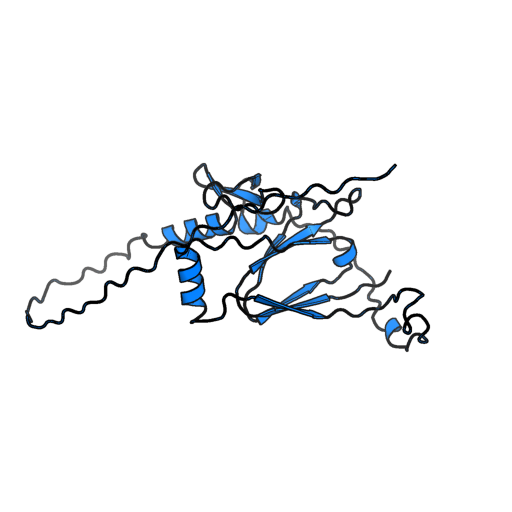C 1
ATOM 1445 O O . SER A 1 190 ? -7.276 -15.376 55.207 1.00 55.06 190 SER A O 1
ATOM 1447 N N . SER A 1 191 ? -5.599 -14.503 53.993 1.00 60.50 191 SER A N 1
ATOM 1448 C CA . SER A 1 191 ? -4.621 -14.114 55.028 1.00 60.50 191 SER A CA 1
ATOM 1449 C C . SER A 1 191 ? -3.344 -13.711 54.267 1.00 60.50 191 SER A C 1
ATOM 1451 O O . SER A 1 191 ? -2.974 -14.362 53.301 1.00 60.50 191 SER A O 1
ATOM 1453 N N . VAL A 1 192 ? -2.664 -12.592 54.503 1.00 47.28 192 VAL A N 1
ATOM 1454 C CA . VAL A 1 192 ? -2.050 -12.122 55.744 1.00 47.28 192 VAL A CA 1
ATOM 1455 C C . VAL A 1 192 ? -1.788 -10.614 55.588 1.00 47.28 192 VAL A C 1
ATOM 1457 O O . VAL A 1 192 ? -1.226 -10.170 54.587 1.00 47.28 192 VAL A O 1
ATOM 1460 N N . LEU A 1 193 ? -2.191 -9.838 56.594 1.00 49.00 193 LEU A N 1
ATOM 1461 C CA . LEU A 1 193 ? -1.706 -8.484 56.866 1.00 49.00 193 LEU A CA 1
ATOM 1462 C C . LEU A 1 193 ? -0.371 -8.578 57.611 1.00 49.00 193 LEU A C 1
ATOM 1464 O O . LEU A 1 193 ? -0.331 -9.239 58.644 1.00 49.00 193 LEU A O 1
ATOM 1468 N N . SER A 1 194 ? 0.654 -7.848 57.164 1.00 47.56 194 SER A N 1
ATOM 1469 C CA . SER A 1 194 ? 1.621 -7.202 58.069 1.00 47.56 194 SER A CA 1
ATOM 1470 C C . SER A 1 194 ? 2.564 -6.244 57.326 1.00 47.56 194 SER A C 1
ATOM 1472 O O . SER A 1 194 ? 3.318 -6.638 56.442 1.00 47.56 194 SER A O 1
ATOM 1474 N N . GLU A 1 195 ? 2.431 -4.979 57.727 1.00 47.34 195 GLU A N 1
ATOM 1475 C CA . GLU A 1 195 ? 3.356 -3.837 57.769 1.00 47.34 195 GLU A CA 1
ATOM 1476 C C . GLU A 1 195 ? 4.783 -3.949 57.197 1.00 47.34 195 GLU A C 1
ATOM 1478 O O . GLU A 1 195 ? 5.566 -4.803 57.596 1.00 47.34 195 GLU A O 1
ATOM 1483 N N . ALA A 1 196 ? 5.187 -2.904 56.461 1.00 40.56 196 ALA A N 1
ATOM 1484 C CA . ALA A 1 196 ? 6.426 -2.172 56.749 1.00 40.56 196 ALA A CA 1
ATOM 1485 C C . ALA A 1 196 ? 6.358 -0.740 56.179 1.00 40.56 196 ALA A C 1
ATOM 1487 O O . ALA A 1 196 ? 6.240 -0.526 54.975 1.00 40.56 196 ALA A O 1
ATOM 1488 N N . SER A 1 197 ? 6.423 0.240 57.081 1.00 48.38 197 SER A N 1
ATOM 1489 C CA . SER A 1 197 ? 6.583 1.672 56.802 1.00 48.38 197 SER A CA 1
ATOM 1490 C C . SER A 1 197 ? 8.068 2.065 56.715 1.00 48.38 197 SER A C 1
ATOM 1492 O O . SER A 1 197 ? 8.900 1.370 57.293 1.00 48.38 197 SER A O 1
ATOM 1494 N N . ARG A 1 198 ? 8.329 3.277 56.173 1.00 44.28 198 ARG A N 1
ATOM 1495 C CA . ARG A 1 198 ? 9.576 4.106 56.201 1.00 44.28 198 ARG A CA 1
ATOM 1496 C C . ARG A 1 198 ? 10.523 3.878 55.003 1.00 44.28 198 ARG A C 1
ATOM 1498 O O . ARG A 1 198 ? 10.744 2.742 54.628 1.00 44.28 198 ARG A O 1
ATOM 1505 N N . ALA A 1 199 ? 11.148 4.870 54.356 1.00 37.88 199 ALA A N 1
ATOM 1506 C CA . ALA A 1 199 ? 11.353 6.306 54.594 1.00 37.88 199 ALA A CA 1
ATOM 1507 C C . ALA A 1 199 ? 11.901 7.001 53.315 1.00 37.88 199 ALA A C 1
ATOM 1509 O O . ALA A 1 199 ? 12.440 6.325 52.446 1.00 37.88 199 ALA A O 1
ATOM 1510 N N . GLY A 1 200 ? 11.864 8.346 53.303 1.00 34.75 200 GLY A N 1
ATOM 1511 C CA . GLY A 1 200 ? 12.744 9.255 52.533 1.00 34.75 200 GLY A CA 1
ATOM 1512 C C . GLY A 1 200 ? 12.372 9.445 51.055 1.00 34.75 200 GLY A C 1
ATOM 1513 O O . GLY A 1 200 ? 12.154 8.480 50.346 1.00 34.75 200 GLY A O 1
ATOM 1514 N N . GLY A 1 201 ? 12.233 10.641 50.481 1.00 37.94 201 GLY A N 1
ATOM 1515 C CA . GLY A 1 201 ? 12.853 11.929 50.784 1.00 37.94 201 GLY A CA 1
ATOM 1516 C C . GLY A 1 201 ? 13.843 12.273 49.665 1.00 37.94 201 GLY A C 1
ATOM 1517 O O . GLY A 1 201 ? 14.925 11.709 49.659 1.00 37.94 201 GLY A O 1
ATOM 1518 N N . ALA A 1 202 ? 13.473 13.163 48.734 1.00 39.94 202 ALA A N 1
ATOM 1519 C CA . ALA A 1 202 ? 14.387 14.039 47.981 1.00 39.94 202 ALA A CA 1
ATOM 1520 C C . ALA A 1 202 ? 13.593 14.960 47.036 1.00 39.94 202 ALA A C 1
ATOM 1522 O O . ALA A 1 202 ? 12.917 14.509 46.113 1.00 39.94 202 ALA A O 1
ATOM 1523 N N . GLN A 1 203 ? 13.696 16.262 47.294 1.00 46.09 203 GLN A N 1
ATOM 1524 C CA . GLN A 1 203 ? 13.270 17.356 46.429 1.00 46.09 203 GLN A CA 1
ATOM 1525 C C . GLN A 1 203 ? 14.400 17.684 45.443 1.00 46.09 203 GLN A C 1
ATOM 1527 O O . GLN A 1 203 ? 15.508 17.938 45.894 1.00 46.09 203 GLN A O 1
ATOM 1532 N N . HIS A 1 204 ? 14.106 17.770 44.145 1.00 41.72 204 HIS A N 1
ATOM 1533 C CA . HIS A 1 204 ? 14.827 18.558 43.129 1.00 41.72 204 HIS A CA 1
ATOM 1534 C C . HIS A 1 204 ? 13.792 18.833 42.015 1.00 41.72 204 HIS A C 1
ATOM 1536 O O . HIS A 1 204 ? 13.148 17.899 41.556 1.00 41.72 204 HIS A O 1
ATOM 1542 N N . GLY A 1 205 ? 13.453 20.050 41.585 1.00 42.66 205 GLY A N 1
ATOM 1543 C CA . GLY A 1 205 ? 14.235 21.278 41.513 1.00 42.66 205 GLY A CA 1
ATOM 1544 C C . GLY A 1 205 ? 14.825 21.421 40.108 1.00 42.66 205 GLY A C 1
ATOM 1545 O O . GLY A 1 205 ? 15.991 21.101 39.939 1.00 42.66 205 GLY A O 1
ATOM 1546 N N . ALA A 1 206 ? 14.028 21.854 39.119 1.00 42.09 206 ALA A N 1
ATOM 1547 C CA . ALA A 1 206 ? 14.504 22.424 37.848 1.00 42.09 206 ALA A CA 1
ATOM 1548 C C . ALA A 1 206 ? 13.325 22.979 37.025 1.00 42.09 206 ALA A C 1
ATOM 1550 O O . ALA A 1 206 ? 12.729 22.285 36.205 1.00 42.09 206 ALA A O 1
ATOM 1551 N N . GLU A 1 207 ? 13.004 24.252 37.238 1.00 41.62 207 GLU A N 1
ATOM 1552 C CA . GLU A 1 207 ? 12.133 25.037 36.367 1.00 41.62 207 GLU A CA 1
ATOM 1553 C C . GLU A 1 207 ? 13.053 25.924 35.515 1.00 41.62 207 GLU A C 1
ATOM 1555 O O . GLU A 1 207 ? 13.686 26.845 36.025 1.00 41.62 207 GLU A O 1
ATOM 1560 N N . THR A 1 208 ? 13.215 25.606 34.228 1.00 45.62 208 THR A N 1
ATOM 1561 C CA . THR A 1 208 ? 13.861 26.506 33.262 1.00 45.62 208 THR A CA 1
ATOM 1562 C C . THR A 1 208 ? 12.905 26.782 32.110 1.00 45.62 208 THR A C 1
ATOM 1564 O O . THR A 1 208 ? 12.522 25.903 31.341 1.00 45.62 208 THR A O 1
ATOM 1567 N N . ALA A 1 209 ? 12.493 28.045 32.039 1.00 47.56 209 ALA A N 1
ATOM 1568 C CA . ALA A 1 209 ? 11.661 28.616 30.999 1.00 47.56 209 ALA A CA 1
ATOM 1569 C C . ALA A 1 209 ? 12.437 28.696 29.674 1.00 47.56 209 ALA A C 1
ATOM 1571 O O . ALA A 1 209 ? 13.438 29.404 29.571 1.00 47.56 209 ALA A O 1
ATOM 1572 N N . ALA A 1 210 ? 11.951 28.002 28.644 1.00 47.19 210 ALA A N 1
ATOM 1573 C CA . ALA A 1 210 ? 12.413 28.168 27.270 1.00 47.19 210 ALA A CA 1
ATOM 1574 C C . ALA A 1 210 ? 11.450 29.097 26.516 1.00 47.19 210 ALA A C 1
ATOM 1576 O O . ALA A 1 210 ? 10.253 28.828 26.394 1.00 47.19 210 ALA A O 1
ATOM 1577 N N . GLY A 1 211 ? 11.999 30.221 26.054 1.00 47.19 211 GLY A N 1
ATOM 1578 C CA . GLY A 1 211 ? 11.292 31.308 25.390 1.00 47.19 211 GLY A CA 1
ATOM 1579 C C . GLY A 1 211 ? 10.596 30.916 24.086 1.00 47.19 211 GLY A C 1
ATOM 1580 O O . GLY A 1 211 ? 11.096 30.131 23.280 1.00 47.19 211 GLY A O 1
ATOM 1581 N N . ARG A 1 212 ? 9.438 31.544 23.870 1.00 45.22 212 ARG A N 1
ATOM 1582 C CA . ARG A 1 212 ? 8.753 31.615 22.579 1.00 45.22 212 ARG A CA 1
ATOM 1583 C C . ARG A 1 212 ? 9.613 32.414 21.596 1.00 45.22 212 ARG A C 1
ATOM 1585 O O . ARG A 1 212 ? 10.037 33.521 21.913 1.00 45.22 212 ARG A O 1
ATOM 1592 N N . ARG A 1 213 ? 9.835 31.871 20.397 1.00 56.47 213 ARG A N 1
ATOM 1593 C CA . ARG A 1 213 ? 10.195 32.654 19.209 1.00 56.47 213 ARG A CA 1
ATOM 1594 C C . ARG A 1 213 ? 9.036 32.574 18.228 1.00 56.47 213 ARG A C 1
ATOM 1596 O O . ARG A 1 213 ? 8.635 31.478 17.842 1.00 56.47 213 ARG A O 1
ATOM 1603 N N . ASP A 1 214 ? 8.518 33.737 17.863 1.00 54.88 214 ASP A N 1
ATOM 1604 C CA . ASP A 1 214 ? 7.517 33.910 16.819 1.00 54.88 214 ASP A CA 1
ATOM 1605 C C . ASP A 1 214 ? 8.116 33.578 15.440 1.00 54.88 214 ASP A C 1
ATOM 1607 O O . ASP A 1 214 ? 9.240 34.001 15.143 1.00 54.88 214 ASP A O 1
ATOM 1611 N N . PRO A 1 215 ? 7.410 32.837 14.569 1.00 63.34 215 PRO A N 1
ATOM 1612 C CA . PRO A 1 215 ? 7.808 32.703 13.178 1.00 63.34 215 PRO A CA 1
ATOM 1613 C C . PRO A 1 215 ? 7.423 33.964 12.393 1.00 63.34 215 PRO A C 1
ATOM 1615 O O . PRO A 1 215 ? 6.258 34.354 12.333 1.00 63.34 215 PRO A O 1
ATOM 1618 N N . ALA A 1 216 ? 8.432 34.577 11.777 1.00 54.44 216 ALA A N 1
ATOM 1619 C CA . ALA A 1 216 ? 8.298 35.706 10.871 1.00 54.44 216 ALA A CA 1
ATOM 1620 C C . ALA A 1 216 ? 7.398 35.373 9.669 1.00 54.44 216 ALA A C 1
ATOM 1622 O O . ALA A 1 216 ? 7.579 34.365 8.983 1.00 54.44 216 ALA A O 1
ATOM 1623 N N . THR A 1 217 ? 6.455 36.270 9.408 1.00 56.03 217 THR A N 1
ATOM 1624 C CA . THR A 1 217 ? 5.606 36.327 8.220 1.00 56.03 217 THR A CA 1
ATOM 1625 C C . THR A 1 217 ? 6.476 36.564 6.982 1.00 56.03 217 THR A C 1
ATOM 1627 O O . THR A 1 217 ? 7.119 37.605 6.863 1.00 56.03 217 THR A O 1
ATOM 1630 N N . VAL A 1 218 ? 6.516 35.601 6.059 1.00 60.88 218 VAL A N 1
ATOM 1631 C CA . VAL A 1 218 ? 7.152 35.758 4.742 1.00 60.88 218 VAL A CA 1
ATOM 1632 C C . VAL A 1 218 ? 6.061 36.070 3.722 1.00 60.88 218 VAL A C 1
ATOM 1634 O O . VAL A 1 218 ? 5.233 35.218 3.408 1.00 60.88 218 VAL A O 1
ATOM 1637 N N . GLU A 1 219 ? 6.061 37.302 3.220 1.00 60.06 219 GLU A N 1
ATOM 1638 C CA . GLU A 1 219 ? 5.215 37.747 2.109 1.00 60.06 219 GLU A CA 1
ATOM 1639 C C . GLU A 1 219 ? 5.730 37.190 0.765 1.00 60.06 219 GLU A C 1
ATOM 1641 O O . GLU A 1 219 ? 6.936 37.262 0.493 1.00 60.06 219 GLU A O 1
ATOM 1646 N N . PRO A 1 220 ? 4.861 36.672 -0.121 1.00 65.50 220 PRO A N 1
ATOM 1647 C CA . PRO A 1 220 ? 5.261 36.285 -1.467 1.00 65.50 220 PRO A CA 1
ATOM 1648 C C . PRO A 1 220 ? 5.378 37.514 -2.381 1.00 65.50 220 PRO A C 1
ATOM 1650 O O . PRO A 1 220 ? 4.394 38.178 -2.703 1.00 65.50 220 PRO A O 1
ATOM 1653 N N . ARG A 1 221 ? 6.598 37.789 -2.860 1.00 57.28 221 ARG A N 1
ATOM 1654 C CA . ARG A 1 221 ? 6.837 38.725 -3.967 1.00 57.28 221 ARG A CA 1
ATOM 1655 C C . ARG A 1 221 ? 6.316 38.122 -5.272 1.00 57.28 221 ARG A C 1
ATOM 1657 O O . ARG A 1 221 ? 6.777 37.065 -5.699 1.00 57.28 221 ARG A O 1
ATOM 1664 N N . GLY A 1 222 ? 5.363 38.816 -5.890 1.00 57.09 222 GLY A N 1
ATOM 1665 C CA . GLY A 1 222 ? 4.804 38.481 -7.195 1.00 57.09 222 GLY A CA 1
ATOM 1666 C C . GLY A 1 222 ? 5.854 38.519 -8.307 1.00 57.09 222 GLY A C 1
ATOM 1667 O O . GLY A 1 222 ? 6.654 39.450 -8.393 1.00 57.09 222 GLY A O 1
ATOM 1668 N N . ALA A 1 223 ? 5.829 37.501 -9.164 1.00 56.12 223 ALA A N 1
ATOM 1669 C CA . ALA A 1 223 ? 6.558 37.483 -10.423 1.00 56.12 223 ALA A CA 1
ATOM 1670 C C . ALA A 1 223 ? 5.639 38.009 -11.533 1.00 56.12 223 ALA A C 1
ATOM 1672 O O . ALA A 1 223 ? 4.564 37.459 -11.774 1.00 56.12 223 ALA A O 1
ATOM 1673 N N . ALA A 1 224 ? 6.068 39.090 -12.182 1.00 60.84 224 ALA A N 1
ATOM 1674 C CA . ALA A 1 224 ? 5.456 39.620 -13.389 1.00 60.84 224 ALA A CA 1
ATOM 1675 C C . ALA A 1 224 ? 5.768 38.708 -14.588 1.00 60.84 224 ALA A C 1
ATOM 1677 O O . ALA A 1 224 ? 6.903 38.264 -14.762 1.00 60.84 224 ALA A O 1
ATOM 1678 N N . VAL A 1 225 ? 4.752 38.457 -15.411 1.00 59.84 225 VAL A N 1
ATOM 1679 C CA . VAL A 1 225 ? 4.858 37.787 -16.712 1.00 59.84 225 VAL A CA 1
ATOM 1680 C C . VAL A 1 225 ? 4.978 38.878 -17.782 1.00 59.84 225 VAL A C 1
ATOM 1682 O O . VAL A 1 225 ? 4.085 39.724 -17.841 1.00 59.84 225 VAL A O 1
ATOM 1685 N N . PRO A 1 226 ? 6.039 38.912 -18.604 1.00 70.12 226 PRO A N 1
ATOM 1686 C CA . PRO A 1 226 ? 6.053 39.736 -19.804 1.00 70.12 226 PRO A CA 1
ATOM 1687 C C . PRO A 1 226 ? 5.348 39.025 -20.969 1.00 70.12 226 PRO A C 1
ATOM 1689 O O . PRO A 1 226 ? 5.434 37.802 -21.105 1.00 70.12 226 PRO A O 1
ATOM 1692 N N . SER A 1 227 ? 4.639 39.840 -21.752 1.00 70.81 227 SER A N 1
ATOM 1693 C CA . SER A 1 227 ? 3.855 39.510 -22.949 1.00 70.81 227 SER A CA 1
ATOM 1694 C C . SER A 1 227 ? 4.668 38.955 -24.114 1.00 70.81 227 SER A C 1
ATOM 1696 O O . SER A 1 227 ? 5.851 39.342 -24.248 1.00 70.81 227 SER A O 1
#

InterPro domains:
  IPR027450 Alpha-ketoglutarate-dependent dioxygenase AlkB-like [PF13532] (5-91)
  IPR037151 Alpha-ketoglutarate-dependent dioxygenase AlkB-like superfamily [G3DSA:2.60.120.590] (1-100)